Protein AF-A0AAE0NSE1-F1 (afdb_monomer_lite)

Structure (mmCIF, N/CA/C/O backbone):
data_AF-A0AAE0NSE1-F1
#
_entry.id   AF-A0AAE0NSE1-F1
#
loop_
_atom_site.group_PDB
_atom_site.id
_atom_site.type_symbol
_atom_site.label_atom_id
_atom_site.label_alt_id
_atom_site.label_comp_id
_atom_site.label_asym_id
_atom_site.label_entity_id
_atom_site.label_seq_id
_atom_site.pdbx_PDB_ins_code
_atom_site.Cartn_x
_atom_site.Cartn_y
_atom_site.Cartn_z
_atom_site.occupancy
_atom_site.B_iso_or_equiv
_atom_site.auth_seq_id
_atom_site.auth_comp_id
_atom_site.auth_asym_id
_atom_site.auth_atom_id
_atom_site.pdbx_PDB_model_num
ATOM 1 N N . MET A 1 1 ? -7.565 4.047 -11.064 1.00 85.06 1 MET A N 1
ATOM 2 C CA . MET A 1 1 ? -7.901 2.631 -11.304 1.00 85.06 1 MET A CA 1
ATOM 3 C C . MET A 1 1 ? -9.397 2.467 -11.138 1.00 85.06 1 MET A C 1
ATOM 5 O O . MET A 1 1 ? -9.930 3.056 -10.207 1.00 85.06 1 MET A O 1
ATOM 9 N N . THR A 1 2 ? -10.061 1.745 -12.035 1.00 92.06 2 THR A N 1
ATOM 10 C CA . THR A 1 2 ? -11.520 1.530 -12.044 1.00 92.06 2 THR A CA 1
ATOM 11 C C . THR A 1 2 ? -11.816 0.038 -12.194 1.00 92.06 2 THR A C 1
ATOM 13 O O . THR A 1 2 ? -10.906 -0.724 -12.516 1.00 92.06 2 THR A O 1
ATOM 16 N N . THR A 1 3 ? -13.073 -0.358 -11.988 1.00 95.88 3 THR A N 1
ATOM 17 C CA . THR A 1 3 ? -13.592 -1.720 -12.214 1.00 95.88 3 THR A CA 1
ATOM 18 C C . THR A 1 3 ? -13.871 -2.039 -13.683 1.00 95.88 3 THR A C 1
ATOM 20 O O . THR A 1 3 ? -14.162 -3.181 -14.026 1.00 95.88 3 THR A O 1
ATOM 23 N N . GLN A 1 4 ? -13.765 -1.047 -14.572 1.00 96.25 4 GLN A N 1
ATOM 24 C CA . GLN A 1 4 ? -14.116 -1.194 -15.984 1.00 96.25 4 GLN A CA 1
ATOM 25 C C . GLN A 1 4 ? -13.342 -2.327 -16.686 1.00 96.25 4 GLN A C 1
ATOM 27 O O . GLN A 1 4 ? -13.999 -3.153 -17.315 1.00 96.25 4 GLN A O 1
ATOM 32 N N . PRO A 1 5 ? -12.001 -2.445 -16.573 1.00 94.75 5 PRO A N 1
ATOM 33 C CA . PRO A 1 5 ? -11.291 -3.554 -17.210 1.00 94.75 5 PRO A CA 1
ATOM 34 C C . PRO A 1 5 ? -11.740 -4.923 -16.687 1.00 94.75 5 PRO A C 1
ATOM 36 O O . PRO A 1 5 ? -11.848 -5.866 -17.465 1.00 94.75 5 PRO A O 1
ATOM 39 N N . ASP A 1 6 ? -12.043 -5.037 -15.388 1.00 96.94 6 ASP A N 1
ATOM 40 C CA . ASP A 1 6 ? -12.535 -6.282 -14.789 1.00 96.94 6 ASP A CA 1
ATOM 41 C C . ASP A 1 6 ? -13.889 -6.691 -15.415 1.00 96.94 6 ASP A C 1
ATOM 43 O O . ASP A 1 6 ? -14.071 -7.838 -15.828 1.00 96.94 6 ASP A O 1
ATOM 47 N N . GLN A 1 7 ? -14.806 -5.730 -15.582 1.00 96.25 7 GLN A N 1
ATOM 48 C CA . GLN A 1 7 ? -16.114 -5.931 -16.225 1.00 96.25 7 GLN A CA 1
ATOM 49 C C . GLN A 1 7 ? -15.992 -6.261 -17.719 1.00 96.25 7 GLN A C 1
ATOM 51 O O . GLN A 1 7 ? -16.736 -7.099 -18.237 1.00 96.25 7 GLN A O 1
ATOM 56 N N . GLU A 1 8 ? -15.054 -5.624 -18.425 1.00 96.19 8 GLU A N 1
ATOM 57 C CA . GLU A 1 8 ? -14.755 -5.917 -19.830 1.00 96.19 8 GLU A CA 1
ATOM 58 C C . GLU A 1 8 ? -14.262 -7.362 -19.993 1.00 96.19 8 GLU A C 1
ATOM 60 O O . GLU A 1 8 ? -14.729 -8.070 -20.889 1.00 96.19 8 GLU A O 1
ATOM 65 N N . PHE A 1 9 ? -13.397 -7.841 -19.091 1.00 95.88 9 PHE A N 1
ATOM 66 C CA . PHE A 1 9 ? -12.963 -9.239 -19.080 1.00 95.88 9 PHE A CA 1
ATOM 67 C C . PHE A 1 9 ? -14.110 -10.207 -18.779 1.00 95.88 9 PHE A C 1
ATOM 69 O O . PHE A 1 9 ? -14.266 -11.180 -19.517 1.00 95.88 9 PHE A O 1
ATOM 76 N N . GLN A 1 10 ? -14.937 -9.946 -17.761 1.00 95.38 10 GLN A N 1
ATOM 77 C CA . GLN A 1 10 ? -16.122 -10.770 -17.475 1.00 95.38 10 GLN A CA 1
ATOM 78 C C . GLN A 1 10 ? -17.061 -10.843 -18.688 1.00 95.38 10 GLN A C 1
ATOM 80 O O . GLN A 1 10 ? -17.495 -11.924 -19.086 1.00 95.38 10 GLN A O 1
ATOM 85 N N . THR A 1 11 ? -17.310 -9.703 -19.337 1.00 95.75 11 THR A N 1
ATOM 86 C CA . THR A 1 11 ? -18.163 -9.619 -20.530 1.00 95.75 11 THR A CA 1
ATOM 87 C C . THR A 1 11 ? -17.585 -10.422 -21.695 1.00 95.75 11 THR A C 1
ATOM 89 O O . THR A 1 11 ? -18.310 -11.164 -22.354 1.00 95.75 11 THR A O 1
ATOM 92 N N . ALA A 1 12 ? -16.279 -10.306 -21.947 1.00 96.81 12 ALA A N 1
ATOM 93 C CA . ALA A 1 12 ? -15.607 -11.023 -23.028 1.00 96.81 12 ALA A CA 1
ATOM 94 C C . ALA A 1 12 ? -15.540 -12.543 -22.792 1.00 96.81 12 ALA A C 1
ATOM 96 O O . ALA A 1 12 ? -15.560 -13.318 -23.750 1.00 96.81 12 ALA A O 1
ATOM 97 N N . LEU A 1 13 ? -15.447 -12.975 -21.532 1.00 96.44 13 LEU A N 1
ATOM 98 C CA . LEU A 1 13 ? -15.451 -14.387 -21.144 1.00 96.44 13 LEU A CA 1
ATOM 99 C C . LEU A 1 13 ? -16.828 -15.042 -21.328 1.00 96.44 13 LEU A C 1
ATOM 101 O O . LEU A 1 13 ? -16.885 -16.224 -21.681 1.00 96.44 13 LEU A O 1
ATOM 105 N N . GLY A 1 14 ? -17.907 -14.273 -21.153 1.00 93.94 14 GLY A N 1
ATOM 106 C CA . GLY A 1 14 ? -19.283 -14.759 -21.219 1.00 93.94 14 GLY A CA 1
ATOM 107 C C . GLY A 1 14 ? -19.665 -15.622 -20.012 1.00 93.94 14 GLY A C 1
ATOM 108 O O . GLY A 1 14 ? -18.902 -15.771 -19.064 1.00 93.94 14 GLY A O 1
ATOM 109 N N . ALA A 1 15 ? -20.862 -16.213 -20.047 1.00 90.81 15 ALA A N 1
ATOM 110 C CA . ALA A 1 15 ? -21.413 -16.959 -18.909 1.00 90.81 15 ALA A CA 1
ATOM 111 C C . ALA A 1 15 ? -20.724 -18.314 -18.633 1.00 90.81 15 ALA A C 1
ATOM 113 O O . ALA A 1 15 ? -20.901 -18.883 -17.559 1.00 90.81 15 ALA A O 1
ATOM 114 N N . ASP A 1 16 ? -19.946 -18.836 -19.587 1.00 94.12 16 ASP A N 1
ATOM 115 C CA . ASP A 1 16 ? -19.392 -20.196 -19.529 1.00 94.12 16 ASP A CA 1
ATOM 116 C C . ASP A 1 16 ? -17.973 -20.266 -18.938 1.00 94.12 16 ASP A C 1
ATOM 118 O O . ASP A 1 16 ? -17.374 -21.344 -18.876 1.00 94.12 16 ASP A O 1
ATOM 122 N N . LYS A 1 17 ? -17.386 -19.130 -18.542 1.00 96.44 17 LYS A N 1
ATOM 123 C CA . LYS A 1 17 ? -16.009 -19.058 -18.041 1.00 96.44 17 LYS A CA 1
ATOM 124 C C . LYS A 1 17 ? -15.923 -18.215 -16.778 1.00 96.44 17 LYS A C 1
ATOM 126 O O . LYS A 1 17 ? -16.528 -17.158 -16.686 1.00 96.44 17 LYS A O 1
ATOM 131 N N . SER A 1 18 ? -15.104 -18.671 -15.838 1.00 96.38 18 SER A N 1
ATOM 132 C CA . SER A 1 18 ? -14.821 -17.941 -14.604 1.00 96.38 18 SER A CA 1
ATOM 133 C C . SER A 1 18 ? -13.792 -16.838 -14.825 1.00 96.38 18 SER A C 1
ATOM 135 O O . SER A 1 18 ? -12.793 -17.042 -15.522 1.00 96.38 18 SER A O 1
ATOM 137 N N . TYR A 1 19 ? -13.998 -15.701 -14.170 1.00 97.06 19 TYR A N 1
ATOM 138 C CA . TYR A 1 19 ? -13.039 -14.614 -14.090 1.00 97.06 19 TYR A CA 1
ATOM 139 C C . TYR A 1 19 ? -12.234 -14.691 -12.785 1.00 97.06 19 TYR A C 1
ATOM 141 O O . TYR A 1 19 ? -12.767 -14.954 -11.706 1.00 97.06 19 TYR A O 1
ATOM 149 N N . MET A 1 20 ? -10.925 -14.460 -12.888 1.00 97.69 20 MET A N 1
ATOM 150 C CA . MET A 1 20 ? -10.025 -14.352 -11.743 1.00 97.69 20 MET A CA 1
ATOM 151 C C 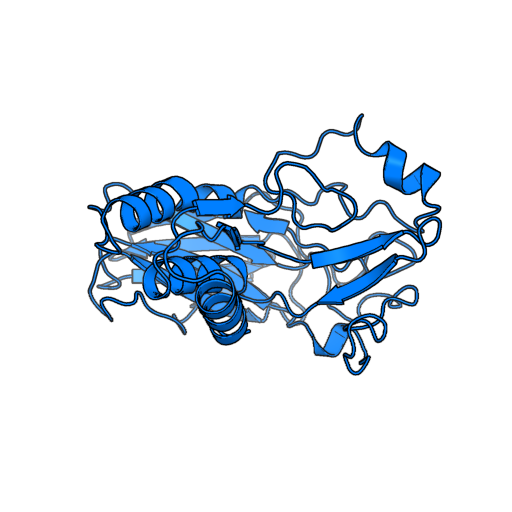. MET A 1 20 ? -9.511 -12.919 -11.662 1.00 97.69 20 MET A C 1
ATOM 153 O O . MET A 1 20 ? -8.719 -12.487 -12.496 1.00 97.69 20 MET A O 1
ATOM 157 N N . MET A 1 21 ? -9.996 -12.179 -10.670 1.00 97.75 21 MET A N 1
ATOM 158 C CA . MET A 1 21 ? -9.681 -10.767 -10.491 1.00 97.75 21 MET A CA 1
ATOM 159 C C . MET A 1 21 ? -8.346 -10.601 -9.754 1.00 97.75 21 MET A C 1
ATOM 161 O O . MET A 1 21 ? -8.211 -11.096 -8.629 1.00 97.75 21 MET A O 1
ATOM 165 N N . PRO A 1 22 ? -7.367 -9.877 -10.325 1.00 97.00 22 PRO A N 1
ATOM 166 C CA . PRO A 1 22 ? -6.092 -9.640 -9.669 1.00 97.00 22 PRO A CA 1
ATOM 167 C C . PRO A 1 22 ? -6.196 -8.532 -8.611 1.00 97.00 22 PRO A C 1
ATOM 169 O O . PRO A 1 22 ? -6.791 -7.469 -8.833 1.00 97.00 22 PRO A O 1
ATOM 172 N N . VAL A 1 23 ? -5.553 -8.756 -7.468 1.00 97.62 23 VAL A N 1
ATOM 173 C CA . VAL A 1 23 ? -5.441 -7.823 -6.343 1.00 97.62 23 VAL A CA 1
ATOM 174 C C . VAL A 1 23 ? -3.966 -7.691 -5.976 1.00 97.62 23 VAL A C 1
ATOM 176 O O . VAL A 1 23 ? -3.364 -8.615 -5.433 1.00 97.62 23 VAL A O 1
ATOM 179 N N . SER A 1 24 ? -3.386 -6.531 -6.278 1.00 96.56 24 SER A N 1
ATOM 180 C CA . SER A 1 24 ? -1.988 -6.197 -5.988 1.00 96.56 24 SER A CA 1
ATOM 181 C C . SER A 1 24 ? -1.921 -4.972 -5.075 1.00 96.56 24 SER A C 1
ATOM 183 O O . SER A 1 24 ? -2.706 -4.044 -5.276 1.00 96.56 24 SER A O 1
ATOM 185 N N . PRO A 1 25 ? -1.021 -4.933 -4.079 1.00 96.44 25 PRO A N 1
ATOM 186 C CA . PRO A 1 25 ? -0.916 -3.796 -3.172 1.00 96.44 25 PRO A CA 1
ATOM 187 C C . PRO A 1 25 ? -0.082 -2.637 -3.722 1.00 96.44 25 PRO A C 1
ATOM 189 O O . PRO A 1 25 ? -0.347 -1.480 -3.399 1.00 96.44 25 PRO A O 1
ATOM 192 N N . TRP A 1 26 ? 0.951 -2.947 -4.505 1.00 97.69 26 TRP A N 1
ATOM 193 C CA . TRP A 1 26 ? 1.972 -2.004 -4.947 1.00 97.69 26 TRP A CA 1
ATOM 194 C C . TRP A 1 26 ? 2.670 -2.527 -6.194 1.00 97.69 26 TRP A C 1
ATOM 196 O O . TRP A 1 26 ? 2.736 -3.735 -6.392 1.00 97.69 26 TRP A O 1
ATOM 206 N N . PHE A 1 27 ? 3.222 -1.643 -7.021 1.00 97.94 27 PHE A N 1
ATOM 207 C CA . PHE A 1 27 ? 4.069 -2.056 -8.133 1.00 97.94 27 PHE A CA 1
ATOM 208 C C . PHE A 1 27 ? 5.236 -1.096 -8.336 1.00 97.94 27 PHE A C 1
ATOM 210 O O . PHE A 1 27 ? 5.042 0.077 -8.656 1.00 97.94 27 PHE A O 1
ATOM 217 N N . PHE A 1 28 ? 6.451 -1.626 -8.244 1.00 98.44 28 PHE A N 1
ATOM 218 C CA . PHE A 1 28 ? 7.677 -0.946 -8.644 1.00 98.44 28 PHE A CA 1
ATOM 219 C C . PHE A 1 28 ? 8.721 -1.975 -9.070 1.00 98.44 28 PHE A C 1
ATOM 221 O O . PHE A 1 28 ? 8.976 -2.943 -8.351 1.00 98.44 28 PHE A O 1
ATOM 228 N N . THR A 1 29 ? 9.378 -1.724 -10.198 1.00 98.44 29 THR A N 1
ATOM 229 C CA . THR A 1 29 ? 10.501 -2.533 -10.663 1.00 98.44 29 THR A CA 1
ATOM 230 C C . THR A 1 29 ? 11.615 -1.660 -11.236 1.00 98.44 29 THR A C 1
ATOM 232 O O . THR A 1 29 ? 11.352 -0.677 -11.924 1.00 98.44 29 THR A O 1
ATOM 235 N N . ASN A 1 30 ? 12.865 -2.042 -10.973 1.00 97.69 30 ASN A N 1
ATOM 236 C CA . ASN A 1 30 ? 14.069 -1.527 -11.632 1.00 97.69 30 ASN A CA 1
ATOM 237 C C . ASN A 1 30 ? 15.075 -2.680 -11.786 1.00 97.69 30 ASN A C 1
ATOM 239 O O . ASN A 1 30 ? 15.945 -2.906 -10.944 1.00 97.69 30 ASN A O 1
ATOM 243 N N . LEU A 1 31 ? 14.872 -3.472 -12.836 1.00 97.94 31 LEU A N 1
ATOM 244 C CA . LEU A 1 31 ? 15.625 -4.665 -13.218 1.00 97.94 31 LEU A CA 1
ATOM 245 C C . LEU A 1 31 ? 16.110 -4.506 -14.675 1.00 97.94 31 LEU A C 1
ATOM 247 O O . LEU A 1 31 ? 15.518 -5.089 -15.594 1.00 97.94 31 LEU A O 1
ATOM 251 N N . PRO A 1 32 ? 17.173 -3.714 -14.923 1.00 96.62 32 PRO A N 1
ATOM 252 C CA . PRO A 1 32 ? 17.642 -3.395 -16.274 1.00 96.62 32 PRO A CA 1
ATOM 253 C C . PRO A 1 32 ? 17.985 -4.622 -17.124 1.00 96.62 32 PRO A C 1
ATOM 255 O O . PRO A 1 32 ? 17.711 -4.635 -18.319 1.00 96.62 32 PRO A O 1
ATOM 258 N N . GLY A 1 33 ? 18.510 -5.687 -16.511 1.00 97.12 33 GLY A N 1
ATOM 259 C CA . GLY A 1 33 ? 18.810 -6.955 -17.183 1.00 97.12 33 GLY A CA 1
ATOM 260 C C . GLY A 1 33 ? 17.583 -7.654 -17.781 1.00 97.12 33 GLY A C 1
ATOM 261 O O . GLY A 1 33 ? 17.739 -8.528 -18.628 1.00 97.12 33 GLY A O 1
ATOM 262 N N . PHE A 1 34 ? 16.372 -7.253 -17.384 1.00 96.38 34 PHE A N 1
ATOM 263 C CA . PHE A 1 34 ? 15.103 -7.736 -17.935 1.00 96.38 34 PHE A CA 1
ATOM 264 C C . PHE A 1 34 ? 14.323 -6.649 -18.688 1.00 96.38 34 PHE A C 1
ATOM 266 O O . PHE A 1 34 ? 13.147 -6.844 -18.985 1.00 96.38 34 PHE A O 1
ATOM 273 N N . ASN A 1 35 ? 14.951 -5.508 -18.996 1.00 96.19 35 ASN A N 1
ATOM 274 C CA . ASN A 1 35 ? 14.307 -4.333 -19.595 1.00 96.19 35 ASN A CA 1
ATOM 275 C C . ASN A 1 35 ? 13.105 -3.822 -18.781 1.00 96.19 35 ASN A C 1
ATOM 277 O O . ASN A 1 35 ? 12.116 -3.354 -19.348 1.00 96.19 35 ASN A O 1
ATOM 281 N N . LYS A 1 36 ? 13.178 -3.923 -17.447 1.00 97.38 36 LYS A N 1
ATOM 282 C CA . LYS A 1 36 ? 12.127 -3.443 -16.548 1.00 97.38 36 LYS A CA 1
ATOM 283 C C . LYS A 1 36 ? 12.604 -2.262 -15.718 1.00 97.38 36 LYS A C 1
ATOM 285 O O . LYS A 1 36 ? 13.584 -2.392 -14.994 1.00 97.38 36 LYS A O 1
ATOM 290 N N . ASN A 1 37 ? 11.928 -1.119 -15.819 1.00 98.12 37 ASN A N 1
ATOM 291 C CA . ASN A 1 37 ? 12.206 0.053 -14.987 1.00 98.12 37 ASN A CA 1
ATOM 292 C C . ASN A 1 37 ? 11.027 1.043 -14.951 1.00 98.12 37 ASN A C 1
ATOM 294 O O . ASN A 1 37 ? 11.017 2.011 -15.708 1.00 98.12 37 ASN A O 1
ATOM 298 N N . TRP A 1 38 ? 10.017 0.796 -14.115 1.00 98.56 38 TRP A N 1
ATOM 299 C CA . TRP A 1 38 ? 8.882 1.713 -13.967 1.00 98.56 38 TRP A CA 1
ATOM 300 C C . TRP A 1 38 ? 8.169 1.580 -12.616 1.00 98.56 38 TRP A C 1
ATOM 302 O O . TRP A 1 38 ? 8.291 0.583 -11.899 1.00 98.56 38 TRP A O 1
ATOM 312 N N . LEU A 1 39 ? 7.388 2.609 -12.300 1.00 98.62 39 LEU A N 1
ATOM 313 C CA . LEU A 1 39 ? 6.493 2.722 -11.153 1.00 98.62 39 LEU A CA 1
ATOM 314 C C . LEU A 1 39 ? 5.061 2.936 -11.656 1.00 98.62 39 LEU A C 1
ATOM 316 O O . LEU A 1 39 ? 4.840 3.750 -12.552 1.00 98.62 39 LEU A O 1
ATOM 320 N N . TRP A 1 40 ? 4.080 2.262 -11.059 1.00 97.69 40 TRP A N 1
ATOM 321 C CA . TRP A 1 40 ? 2.662 2.585 -11.262 1.00 97.69 40 TRP A CA 1
ATOM 322 C C . TRP A 1 40 ? 2.071 3.258 -10.025 1.00 97.69 40 TRP A C 1
ATOM 324 O O . TRP A 1 40 ? 2.451 2.937 -8.897 1.00 97.69 40 TRP A O 1
ATOM 334 N N . ARG A 1 41 ? 1.102 4.167 -10.230 1.00 95.94 41 ARG A N 1
ATOM 335 C CA . ARG A 1 41 ? 0.338 4.800 -9.139 1.00 95.94 41 ARG A CA 1
ATOM 336 C C . ARG A 1 41 ? -0.313 3.713 -8.287 1.00 95.94 41 ARG A C 1
ATOM 338 O O . ARG A 1 41 ? -1.271 3.080 -8.724 1.00 95.94 41 ARG A O 1
ATOM 345 N N . SER A 1 42 ? 0.204 3.546 -7.076 1.00 96.38 42 SER A N 1
ATOM 346 C CA . SER A 1 42 ? -0.203 2.482 -6.156 1.00 96.38 42 SER A CA 1
ATOM 347 C C . SER A 1 42 ? -0.647 3.004 -4.782 1.00 96.38 42 SER A C 1
ATOM 349 O O . SER A 1 42 ? -1.076 2.225 -3.935 1.00 96.38 42 SER A O 1
ATOM 351 N N . ASP A 1 43 ? -0.601 4.321 -4.553 1.00 95.00 43 ASP A N 1
ATOM 352 C CA . ASP A 1 43 ? -1.120 4.922 -3.321 1.00 95.00 43 ASP A CA 1
ATOM 353 C C . ASP A 1 43 ? -2.618 4.600 -3.165 1.00 95.00 43 ASP A C 1
ATOM 355 O O . ASP A 1 43 ? -3.445 4.919 -4.024 1.00 95.00 43 ASP A O 1
ATOM 359 N N . GLY A 1 44 ? -2.961 3.945 -2.059 1.00 90.81 44 GLY A N 1
ATOM 360 C CA . GLY A 1 44 ? -4.308 3.497 -1.702 1.00 90.81 44 GLY A CA 1
ATOM 361 C C . GLY A 1 44 ? -4.790 2.261 -2.461 1.00 90.81 44 GLY A C 1
ATOM 362 O O . GLY A 1 44 ? -5.968 1.925 -2.359 1.00 90.81 44 GLY A O 1
ATOM 363 N N . LEU A 1 45 ? -3.922 1.612 -3.243 1.00 94.31 45 LEU A N 1
ATOM 364 C CA . LEU A 1 45 ? -4.318 0.569 -4.184 1.00 94.31 45 LEU A CA 1
ATOM 365 C C . LEU A 1 45 ? -4.829 -0.699 -3.501 1.00 94.31 45 LEU A C 1
ATOM 367 O O . LEU A 1 45 ? -5.850 -1.236 -3.923 1.00 94.31 45 LEU A O 1
ATOM 371 N N . TRP A 1 46 ? -4.129 -1.168 -2.467 1.00 95.12 46 TRP A N 1
ATOM 372 C CA . TRP A 1 46 ? -4.452 -2.429 -1.799 1.00 95.12 46 TRP A CA 1
ATOM 373 C C . TRP A 1 46 ? -5.901 -2.474 -1.319 1.00 95.12 46 TRP A C 1
ATOM 375 O O . TRP A 1 46 ? -6.655 -3.372 -1.687 1.00 95.12 46 TRP A O 1
ATOM 385 N N . ASP A 1 47 ? -6.303 -1.469 -0.546 1.00 90.88 47 ASP A N 1
ATOM 386 C CA . ASP A 1 47 ? -7.646 -1.410 0.016 1.00 90.88 47 ASP A CA 1
ATOM 387 C C . ASP A 1 47 ? -8.692 -1.094 -1.065 1.00 90.88 47 ASP A C 1
ATOM 389 O O . ASP A 1 47 ? -9.742 -1.732 -1.103 1.00 90.88 47 ASP A O 1
ATOM 393 N N . LEU A 1 48 ? -8.367 -0.212 -2.023 1.00 92.75 48 LEU A N 1
ATOM 394 C CA . LEU A 1 48 ? -9.238 0.071 -3.169 1.00 92.75 48 LEU A CA 1
ATOM 395 C C . LEU A 1 48 ? -9.549 -1.196 -3.978 1.00 92.75 48 LEU A C 1
ATOM 397 O O . LEU A 1 48 ? -10.686 -1.385 -4.398 1.00 92.75 48 LEU A O 1
ATOM 401 N N . ARG A 1 49 ? -8.571 -2.080 -4.213 1.00 96.12 49 ARG A N 1
ATOM 402 C CA . ARG A 1 49 ? -8.832 -3.326 -4.948 1.00 96.12 49 ARG A CA 1
ATOM 403 C C . ARG A 1 49 ? -9.706 -4.288 -4.164 1.00 96.12 49 ARG A C 1
ATOM 405 O O . ARG A 1 49 ? -10.529 -4.950 -4.782 1.00 96.12 49 ARG A O 1
ATOM 412 N N . TRP A 1 50 ? -9.591 -4.341 -2.839 1.00 96.12 50 TRP A N 1
ATOM 413 C CA . TRP A 1 50 ? -10.505 -5.143 -2.025 1.00 96.12 50 TRP A CA 1
ATOM 414 C C . TRP A 1 50 ? -11.930 -4.583 -2.012 1.00 96.12 50 TRP A C 1
ATOM 416 O O . TRP A 1 50 ? -12.870 -5.368 -2.095 1.00 96.12 50 TRP A O 1
ATOM 426 N N . GLU A 1 51 ? -12.112 -3.259 -1.999 1.00 93.31 51 GLU A N 1
ATOM 427 C CA . GLU A 1 51 ? -13.428 -2.630 -2.212 1.00 93.31 51 GLU A CA 1
ATOM 428 C C . GLU A 1 51 ? -14.012 -3.029 -3.576 1.00 93.31 51 GLU A C 1
ATOM 430 O O . GLU A 1 51 ? -15.158 -3.467 -3.667 1.00 93.31 51 GLU A O 1
ATOM 435 N N . GLN A 1 52 ? -13.198 -2.966 -4.632 1.00 95.62 52 GLN A N 1
ATOM 436 C CA . GLN A 1 52 ? -13.605 -3.346 -5.985 1.00 95.62 52 GLN A CA 1
ATOM 437 C C . GLN A 1 52 ? -13.911 -4.843 -6.119 1.00 95.62 52 GLN A C 1
ATOM 439 O O . GLN A 1 52 ? -14.824 -5.205 -6.851 1.00 95.62 52 GLN A O 1
ATOM 444 N N . VAL A 1 53 ? -13.217 -5.724 -5.392 1.00 97.44 53 VAL A N 1
ATOM 445 C CA . VAL A 1 53 ? -13.582 -7.151 -5.304 1.00 97.44 53 VAL A CA 1
ATOM 446 C C . VAL A 1 53 ? -15.004 -7.315 -4.769 1.00 97.44 53 VAL A C 1
ATOM 448 O O . VAL A 1 53 ? -15.741 -8.164 -5.269 1.00 97.44 53 VAL A O 1
ATOM 451 N N . MET A 1 54 ? -15.414 -6.496 -3.792 1.00 95.31 54 MET A N 1
ATOM 452 C CA . MET A 1 54 ? -16.779 -6.554 -3.264 1.00 95.31 54 MET A CA 1
ATOM 453 C C . MET A 1 54 ? -17.820 -6.040 -4.261 1.00 95.31 54 MET A C 1
ATOM 455 O O . MET A 1 54 ? -18.939 -6.546 -4.250 1.00 95.31 54 MET A O 1
ATOM 459 N N . GLU A 1 55 ? -17.460 -5.077 -5.112 1.00 94.38 55 GLU A N 1
ATOM 460 C CA . GLU A 1 55 ? -18.312 -4.557 -6.192 1.00 94.38 55 GLU A CA 1
ATOM 461 C C . GLU A 1 55 ? -18.467 -5.565 -7.338 1.00 94.38 55 GLU A C 1
ATOM 463 O O . GLU A 1 55 ? -19.578 -5.812 -7.799 1.00 94.38 55 GLU A O 1
ATOM 468 N N . ILE A 1 56 ? -17.357 -6.158 -7.786 1.00 96.12 56 ILE A N 1
ATOM 469 C CA . ILE A 1 56 ? -17.319 -7.061 -8.942 1.00 96.12 56 ILE A CA 1
ATOM 470 C C . ILE A 1 56 ? -17.848 -8.458 -8.607 1.00 96.12 56 ILE A C 1
ATOM 472 O O . ILE A 1 56 ? -18.433 -9.099 -9.476 1.00 96.12 56 ILE A O 1
ATOM 476 N N . GLN A 1 57 ? -17.633 -8.941 -7.375 1.00 95.88 57 GLN A N 1
ATOM 477 C CA . GLN A 1 57 ? -17.932 -10.321 -6.961 1.00 95.88 57 GLN A CA 1
ATOM 478 C C . GLN A 1 57 ? -17.421 -11.371 -7.977 1.00 95.88 57 GLN A C 1
ATOM 480 O O . GLN A 1 57 ? -18.209 -12.161 -8.496 1.00 95.88 57 GLN A O 1
ATOM 485 N N . PRO A 1 58 ? -16.110 -11.390 -8.297 1.00 96.94 58 PRO A N 1
ATOM 486 C CA . PRO A 1 58 ? -15.555 -12.330 -9.274 1.00 96.94 58 PRO A CA 1
ATOM 487 C C . PRO A 1 58 ? -15.614 -13.774 -8.753 1.00 96.94 58 PRO A C 1
ATOM 489 O O . PRO A 1 58 ? -15.632 -13.994 -7.541 1.00 96.94 58 PRO A O 1
ATOM 492 N N . GLU A 1 59 ? -15.548 -14.777 -9.633 1.00 96.69 59 GLU A N 1
ATOM 493 C CA . GLU A 1 59 ? -15.502 -16.190 -9.219 1.00 96.69 59 GLU A CA 1
ATOM 494 C C . GLU A 1 59 ? -14.226 -16.529 -8.439 1.00 96.69 59 GLU A C 1
ATOM 496 O O . GLU A 1 59 ? -14.253 -17.362 -7.531 1.00 96.69 59 GLU A O 1
ATOM 501 N N . PHE A 1 60 ? -13.109 -15.882 -8.783 1.00 97.81 60 PHE A N 1
ATOM 502 C CA . PHE A 1 60 ? -11.840 -16.028 -8.082 1.00 97.81 60 PHE A CA 1
ATOM 503 C C . PHE A 1 60 ? -11.165 -14.680 -7.845 1.00 97.81 60 PHE A C 1
ATOM 505 O O . PHE A 1 60 ? -11.264 -13.752 -8.646 1.00 97.81 60 PHE A O 1
ATOM 512 N N . VAL A 1 61 ? -10.399 -14.611 -6.759 1.00 98.31 61 VAL A N 1
ATOM 513 C CA . VAL A 1 61 ? -9.508 -13.491 -6.446 1.00 98.31 61 VAL A CA 1
ATOM 514 C C . VAL A 1 61 ? -8.075 -14.011 -6.423 1.00 98.31 61 VAL A C 1
ATOM 516 O O . VAL A 1 61 ? -7.777 -14.972 -5.711 1.00 98.31 61 VAL A O 1
ATOM 519 N N . GLU A 1 62 ? -7.186 -13.369 -7.175 1.00 97.62 62 GLU A N 1
ATOM 520 C CA . GLU A 1 62 ? -5.754 -13.663 -7.188 1.00 97.62 62 GLU A CA 1
ATOM 521 C C . GLU A 1 62 ? -4.983 -12.562 -6.464 1.00 97.62 62 GLU A C 1
ATOM 523 O O . GLU A 1 62 ? -4.956 -11.413 -6.900 1.00 97.62 62 GLU A O 1
ATOM 528 N N . ILE A 1 63 ? -4.322 -12.911 -5.360 1.00 97.81 63 ILE A N 1
ATOM 529 C CA . ILE A 1 63 ? -3.427 -11.977 -4.675 1.00 97.81 63 ILE A CA 1
ATOM 530 C C . ILE A 1 63 ? -2.061 -12.007 -5.361 1.00 97.81 63 ILE A C 1
ATOM 532 O O . ILE A 1 63 ? -1.346 -13.010 -5.300 1.00 97.81 63 ILE A O 1
ATOM 536 N N . LEU A 1 64 ? -1.688 -10.879 -5.957 1.00 96.62 64 LEU A N 1
ATOM 537 C CA . LEU A 1 64 ? -0.421 -10.664 -6.639 1.00 96.62 64 LEU A CA 1
ATOM 538 C C . LEU A 1 64 ? 0.525 -9.872 -5.725 1.00 96.62 64 LEU A C 1
ATOM 540 O O . LEU A 1 64 ? 0.295 -8.696 -5.481 1.00 96.62 64 LEU A O 1
ATOM 544 N N . THR A 1 65 ? 1.581 -10.465 -5.177 1.00 96.31 65 THR A N 1
ATOM 545 C CA . THR A 1 65 ? 1.942 -11.894 -5.216 1.00 96.31 65 THR A CA 1
ATOM 546 C C . THR A 1 65 ? 2.447 -12.355 -3.856 1.00 96.31 65 THR A C 1
ATOM 548 O O . THR A 1 65 ? 2.665 -11.567 -2.938 1.00 96.31 65 THR A O 1
ATOM 551 N N . TRP A 1 66 ? 2.691 -1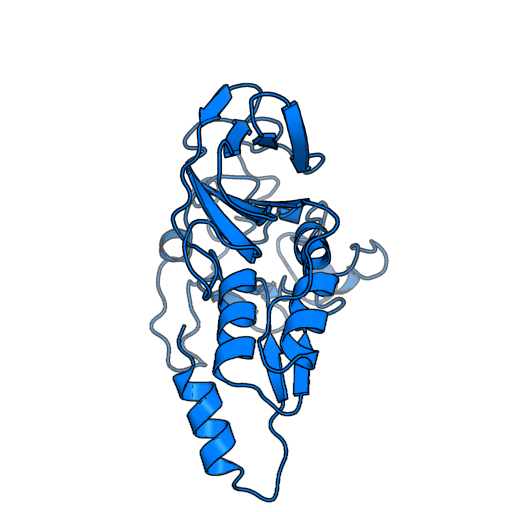3.656 -3.701 1.00 95.56 66 TRP A N 1
ATOM 552 C CA . TRP A 1 66 ? 3.352 -14.145 -2.497 1.00 95.56 66 TRP A CA 1
ATOM 553 C C . TRP A 1 66 ? 4.772 -13.572 -2.345 1.00 95.56 66 TRP A C 1
ATOM 555 O O . TRP A 1 66 ? 5.123 -13.116 -1.259 1.00 95.56 66 TRP A O 1
ATOM 565 N N . ASN A 1 67 ? 5.597 -13.583 -3.396 1.00 95.62 67 ASN A N 1
ATOM 566 C CA . ASN A 1 67 ? 7.041 -13.353 -3.278 1.00 95.62 67 ASN A CA 1
ATOM 567 C C . ASN A 1 67 ? 7.724 -12.763 -4.526 1.00 95.62 67 ASN A C 1
ATOM 569 O O . ASN A 1 67 ? 8.921 -12.984 -4.710 1.00 95.62 67 ASN A O 1
ATOM 573 N N . ASP A 1 68 ? 7.021 -12.017 -5.378 1.00 96.81 68 ASP A N 1
ATOM 574 C CA . ASP A 1 68 ? 7.678 -11.268 -6.452 1.00 96.81 68 ASP A CA 1
ATOM 575 C C . ASP A 1 68 ? 8.403 -10.036 -5.889 1.00 96.81 68 ASP A C 1
ATOM 577 O O . ASP A 1 68 ? 7.892 -8.914 -5.849 1.00 96.81 68 ASP A O 1
ATOM 581 N N . TRP A 1 69 ? 9.626 -10.269 -5.409 1.00 97.19 69 TRP A N 1
ATOM 582 C CA . TRP A 1 69 ? 10.494 -9.226 -4.866 1.00 97.19 69 TRP A CA 1
ATOM 583 C C . TRP A 1 69 ? 10.890 -8.193 -5.929 1.00 97.19 69 TRP A C 1
ATOM 585 O O . TRP A 1 69 ? 11.159 -7.046 -5.583 1.00 97.19 69 TRP A O 1
ATOM 595 N N . GLY A 1 70 ? 10.945 -8.598 -7.203 1.00 97.38 70 GLY A N 1
ATOM 596 C CA . GLY A 1 70 ? 11.414 -7.778 -8.318 1.00 97.38 70 GLY A CA 1
ATOM 597 C C . GLY A 1 70 ? 10.374 -6.794 -8.851 1.00 97.38 70 GLY A C 1
ATOM 598 O O . GLY A 1 70 ? 10.734 -5.832 -9.523 1.00 97.38 70 GLY A O 1
ATOM 599 N N . GLU A 1 71 ? 9.098 -7.010 -8.547 1.00 97.69 71 GLU A N 1
ATOM 600 C CA . GLU A 1 71 ? 8.007 -6.088 -8.895 1.00 97.69 71 GLU A CA 1
ATOM 601 C C . GLU A 1 71 ? 7.364 -5.426 -7.671 1.00 97.69 71 GLU A C 1
ATOM 603 O O . GLU A 1 71 ? 6.403 -4.667 -7.792 1.00 97.69 71 GLU A O 1
ATOM 608 N N . SER A 1 72 ? 7.934 -5.653 -6.482 1.00 98.00 72 SER A N 1
ATOM 609 C CA . SER A 1 72 ? 7.547 -5.004 -5.221 1.00 98.00 72 SER A CA 1
ATOM 610 C C . SER A 1 72 ? 6.092 -5.244 -4.778 1.00 98.00 72 SER A C 1
ATOM 612 O O . SER A 1 72 ? 5.622 -4.595 -3.850 1.00 98.00 72 SER A O 1
ATOM 614 N N . ASN A 1 73 ? 5.379 -6.190 -5.392 1.00 97.12 73 ASN A N 1
ATOM 615 C CA . ASN A 1 73 ? 3.979 -6.508 -5.074 1.00 97.12 73 ASN A CA 1
ATOM 616 C C . ASN A 1 73 ? 3.829 -7.640 -4.034 1.00 97.12 73 ASN A C 1
ATOM 618 O O . ASN A 1 73 ? 2.722 -8.056 -3.700 1.00 97.12 73 ASN A O 1
ATOM 622 N N . TYR A 1 74 ? 4.943 -8.166 -3.521 1.00 97.12 74 TYR A N 1
ATOM 623 C CA . TYR A 1 74 ? 4.954 -9.293 -2.593 1.00 97.12 74 TYR A CA 1
ATOM 624 C C . TYR A 1 74 ? 4.231 -8.993 -1.269 1.00 97.12 74 TYR A C 1
ATOM 626 O O . TYR A 1 74 ? 4.342 -7.897 -0.723 1.00 97.12 74 TYR A O 1
ATOM 634 N N . ILE A 1 75 ? 3.583 -10.003 -0.682 1.00 96.00 75 ILE A N 1
ATOM 635 C CA . ILE A 1 75 ? 2.964 -9.921 0.658 1.00 96.00 75 ILE A CA 1
ATOM 636 C C . ILE A 1 75 ? 3.643 -10.817 1.708 1.00 96.00 75 ILE A C 1
ATOM 638 O O . ILE A 1 75 ? 3.306 -10.759 2.891 1.00 96.00 75 ILE A O 1
ATOM 642 N N . ASN A 1 76 ? 4.617 -11.647 1.319 1.00 93.94 76 ASN A N 1
ATOM 643 C CA . ASN A 1 76 ? 5.355 -12.504 2.248 1.00 93.94 76 ASN A CA 1
ATOM 644 C C . ASN A 1 76 ? 6.543 -11.778 2.904 1.00 93.94 76 ASN A C 1
ATOM 646 O O . ASN A 1 76 ? 7.058 -10.763 2.437 1.00 93.94 76 ASN A O 1
ATOM 650 N N . LYS A 1 77 ? 7.043 -12.353 4.001 1.00 91.75 77 LYS A N 1
ATOM 651 C CA . LYS A 1 77 ? 8.304 -11.947 4.620 1.00 91.75 77 LYS A CA 1
ATOM 652 C C . LYS A 1 77 ? 9.466 -12.199 3.654 1.00 91.75 77 LYS A C 1
ATOM 654 O O . LYS A 1 77 ? 9.750 -13.351 3.326 1.00 91.75 77 LYS A O 1
ATOM 659 N N . VAL A 1 78 ? 10.183 -11.128 3.313 1.00 91.69 78 VAL A N 1
ATOM 660 C CA . VAL A 1 78 ? 11.414 -11.158 2.512 1.00 91.69 78 VAL A CA 1
ATOM 661 C C . VAL A 1 78 ? 12.427 -12.144 3.095 1.00 91.69 78 VAL A C 1
ATOM 663 O O . VAL A 1 78 ? 12.715 -12.140 4.298 1.00 91.69 78 VAL A O 1
ATOM 666 N N . ARG A 1 79 ? 12.988 -12.991 2.231 1.00 90.50 79 ARG A N 1
ATOM 667 C CA . ARG A 1 79 ? 14.024 -13.971 2.573 1.00 90.50 79 ARG A CA 1
ATOM 668 C C . ARG A 1 79 ? 15.292 -13.638 1.805 1.00 90.50 79 ARG A C 1
ATOM 670 O O . ARG A 1 79 ? 15.301 -13.708 0.586 1.00 90.50 79 ARG A O 1
ATOM 677 N N . GLN A 1 80 ? 16.380 -13.341 2.515 1.00 89.19 80 GLN A N 1
ATOM 678 C CA . GLN A 1 80 ? 17.638 -12.891 1.895 1.00 89.19 80 GLN A CA 1
ATOM 679 C C . GLN A 1 80 ? 18.166 -13.842 0.807 1.00 89.19 80 GLN A C 1
ATOM 681 O O . GLN A 1 80 ? 18.637 -13.386 -0.229 1.00 89.19 80 GLN A O 1
ATOM 686 N N . LYS A 1 81 ? 18.017 -15.159 1.001 1.00 91.75 81 LYS A N 1
ATOM 687 C CA . LYS A 1 81 ? 18.427 -16.180 0.020 1.00 91.75 81 LYS A CA 1
ATOM 688 C C . LYS A 1 81 ? 17.633 -16.160 -1.297 1.00 91.75 81 LYS A C 1
ATOM 690 O O . LYS A 1 81 ? 18.038 -16.814 -2.247 1.00 91.75 81 LYS A O 1
ATOM 695 N N . GLU A 1 82 ? 16.508 -15.449 -1.349 1.00 92.31 82 GLU A N 1
ATOM 696 C CA . GLU A 1 82 ? 15.616 -15.356 -2.515 1.00 92.31 82 GLU A CA 1
ATOM 697 C C . GLU A 1 82 ? 15.826 -14.041 -3.295 1.00 92.31 82 GLU A C 1
ATOM 699 O O . GLU A 1 82 ? 15.085 -13.746 -4.226 1.00 92.31 82 GLU A O 1
ATOM 704 N N . LEU A 1 83 ? 16.857 -13.255 -2.949 1.00 95.31 83 LEU A N 1
ATOM 705 C CA . LEU A 1 83 ? 17.128 -11.943 -3.550 1.00 95.31 83 LEU A CA 1
ATOM 706 C C . LEU A 1 83 ? 18.260 -11.945 -4.588 1.00 95.31 83 LEU A C 1
ATOM 708 O O . LEU A 1 83 ? 18.725 -10.884 -4.998 1.00 95.31 83 LEU A O 1
ATOM 712 N N . ALA A 1 84 ? 18.699 -13.120 -5.045 1.00 95.12 84 ALA A N 1
ATOM 713 C CA . ALA A 1 84 ? 19.712 -13.227 -6.099 1.00 95.12 84 ALA A CA 1
ATOM 714 C C . ALA A 1 84 ? 19.273 -12.555 -7.417 1.00 95.12 84 ALA A C 1
ATOM 716 O O . ALA A 1 84 ? 20.125 -12.133 -8.200 1.00 95.12 84 ALA A O 1
ATOM 717 N N . LEU A 1 85 ? 17.955 -12.397 -7.624 1.00 95.38 85 LEU A N 1
ATOM 718 C CA . LEU A 1 85 ? 17.384 -11.781 -8.821 1.00 95.38 85 LEU A CA 1
ATOM 719 C C . LEU A 1 85 ? 17.923 -10.366 -9.067 1.00 95.38 85 LEU A C 1
ATOM 721 O O . LEU A 1 85 ? 18.158 -9.995 -10.212 1.00 95.38 85 LEU A O 1
ATOM 725 N N . PHE A 1 86 ? 18.155 -9.584 -8.006 1.00 97.06 86 PHE A N 1
ATOM 726 C CA . PHE A 1 86 ? 18.613 -8.197 -8.123 1.00 97.06 86 PHE A CA 1
ATOM 727 C C . PHE A 1 86 ? 20.021 -8.129 -8.714 1.00 97.06 86 PHE A C 1
ATOM 729 O O . PHE A 1 86 ? 20.303 -7.275 -9.549 1.00 97.06 86 PHE A O 1
ATOM 736 N N . THR A 1 87 ? 20.887 -9.074 -8.343 1.00 96.19 87 THR A N 1
ATOM 737 C CA . THR A 1 87 ? 22.219 -9.205 -8.935 1.00 96.19 87 THR A CA 1
ATOM 738 C C . THR A 1 87 ? 22.129 -9.697 -10.376 1.00 96.19 87 THR A C 1
ATOM 740 O O . THR A 1 87 ? 22.713 -9.079 -11.261 1.00 96.19 87 THR A O 1
ATOM 743 N N . SER A 1 88 ? 21.372 -10.768 -10.645 1.00 96.00 88 SER A N 1
ATOM 744 C CA . SER A 1 88 ? 21.265 -11.322 -12.006 1.00 96.00 88 SER A CA 1
ATOM 745 C C . SER A 1 88 ? 20.604 -10.366 -12.998 1.00 96.00 88 SER A C 1
ATOM 747 O O . SER A 1 88 ? 20.902 -10.413 -14.186 1.00 96.00 88 SER A O 1
ATOM 749 N N . ALA A 1 89 ? 19.720 -9.491 -12.518 1.00 96.94 89 ALA A N 1
ATOM 750 C CA . ALA A 1 89 ? 19.035 -8.496 -13.328 1.00 96.94 89 ALA A CA 1
ATOM 751 C C . ALA A 1 89 ? 19.754 -7.139 -13.366 1.00 96.94 89 ALA A C 1
ATOM 753 O O . ALA A 1 89 ? 19.177 -6.166 -13.847 1.00 96.94 89 ALA A O 1
ATOM 754 N N . ASN A 1 90 ? 20.990 -7.059 -12.861 1.00 96.12 90 ASN A N 1
ATOM 755 C CA . ASN A 1 90 ? 21.803 -5.843 -12.867 1.00 96.12 90 ASN A CA 1
ATOM 756 C C . ASN A 1 90 ? 21.095 -4.626 -12.228 1.00 96.12 90 ASN A C 1
ATOM 758 O O . ASN A 1 90 ? 21.156 -3.511 -12.748 1.00 96.12 90 ASN A O 1
ATOM 762 N N . ALA A 1 91 ? 20.371 -4.844 -11.127 1.00 97.06 91 ALA A N 1
ATOM 763 C CA . ALA A 1 91 ? 19.700 -3.778 -10.393 1.00 97.06 91 ALA A CA 1
ATOM 764 C C . ALA A 1 91 ? 20.727 -2.903 -9.656 1.00 97.06 91 ALA A C 1
ATOM 766 O O . ALA A 1 91 ? 21.636 -3.417 -9.005 1.00 97.06 91 ALA A O 1
ATOM 767 N N . ALA A 1 92 ? 20.553 -1.578 -9.703 1.00 95.31 92 ALA A N 1
ATOM 768 C CA . ALA A 1 92 ? 21.452 -0.636 -9.025 1.00 95.31 92 ALA A CA 1
ATOM 769 C C . ALA A 1 92 ? 21.406 -0.760 -7.491 1.00 95.31 92 ALA A C 1
ATOM 771 O O . ALA A 1 92 ? 22.400 -0.513 -6.808 1.00 95.31 92 ALA A O 1
ATOM 772 N N . ILE A 1 93 ? 20.245 -1.139 -6.952 1.00 95.31 93 ILE A N 1
ATOM 773 C CA . ILE A 1 93 ? 20.017 -1.411 -5.532 1.00 95.31 93 ILE A CA 1
ATOM 774 C C . ILE A 1 93 ? 19.094 -2.621 -5.381 1.00 95.31 93 ILE A C 1
ATOM 776 O O . ILE A 1 93 ? 18.280 -2.917 -6.257 1.00 95.31 93 ILE A O 1
ATOM 780 N N . ASN A 1 94 ? 19.170 -3.290 -4.233 1.00 95.75 94 ASN A N 1
ATOM 781 C CA . ASN A 1 94 ? 18.182 -4.289 -3.846 1.00 95.75 94 ASN A CA 1
ATOM 782 C C . ASN A 1 94 ? 17.061 -3.621 -3.043 1.00 95.75 94 ASN A C 1
ATOM 784 O O . ASN A 1 94 ? 17.168 -3.438 -1.829 1.00 95.75 94 ASN A O 1
ATOM 788 N N . TYR A 1 95 ? 15.991 -3.245 -3.738 1.00 96.06 95 TYR A N 1
ATOM 789 C CA . TYR A 1 95 ? 14.881 -2.487 -3.164 1.00 96.06 95 TYR A CA 1
ATOM 790 C C . TYR A 1 95 ? 13.902 -3.311 -2.312 1.00 96.06 95 TYR A C 1
ATOM 792 O O . TYR A 1 95 ? 12.975 -2.733 -1.750 1.00 96.06 95 TYR A O 1
ATOM 800 N N . ALA A 1 96 ? 14.111 -4.622 -2.154 1.00 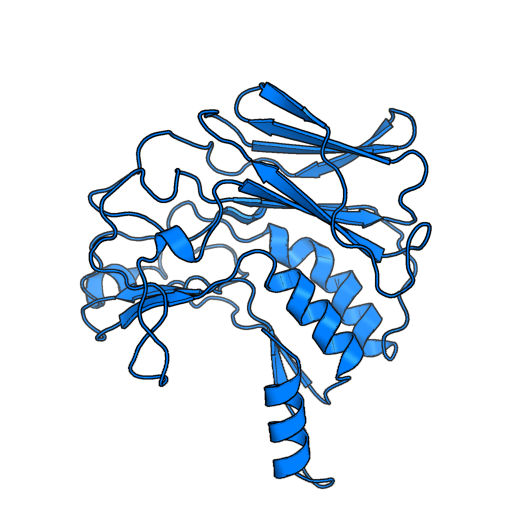96.38 96 ALA A N 1
ATOM 801 C CA . ALA A 1 96 ? 13.340 -5.457 -1.225 1.00 96.38 96 ALA A CA 1
ATOM 802 C C . ALA A 1 96 ? 13.998 -5.586 0.166 1.00 96.38 96 ALA A C 1
ATOM 804 O O . ALA A 1 96 ? 13.356 -6.020 1.127 1.00 96.38 96 ALA A O 1
ATOM 805 N N . ILE A 1 97 ? 15.279 -5.217 0.317 1.00 93.62 97 ILE A N 1
ATOM 806 C CA . ILE A 1 97 ? 15.954 -5.256 1.623 1.00 93.62 97 ILE A CA 1
ATOM 807 C C . ILE A 1 97 ? 15.308 -4.240 2.566 1.00 93.62 97 ILE A C 1
ATOM 809 O O . ILE A 1 97 ? 15.139 -3.075 2.223 1.00 93.62 97 ILE A O 1
ATOM 813 N N . ASN A 1 98 ? 14.989 -4.691 3.783 1.00 91.62 98 ASN A N 1
ATOM 814 C CA . ASN A 1 98 ? 14.356 -3.885 4.829 1.00 91.62 98 ASN A CA 1
ATOM 815 C C . ASN A 1 98 ? 13.014 -3.247 4.418 1.00 91.62 98 ASN A C 1
ATOM 817 O O . ASN A 1 98 ? 12.587 -2.293 5.055 1.00 91.62 98 ASN A O 1
ATOM 821 N N . MET A 1 99 ? 12.315 -3.815 3.429 1.00 95.38 99 MET A N 1
ATOM 822 C CA . MET A 1 99 ? 10.962 -3.407 3.024 1.00 95.38 99 MET A CA 1
ATOM 823 C C . MET A 1 99 ? 9.936 -4.477 3.426 1.00 95.38 99 MET A C 1
ATOM 825 O O . MET A 1 99 ? 9.540 -5.309 2.604 1.00 95.38 99 MET A O 1
ATOM 829 N N . PRO A 1 100 ? 9.554 -4.573 4.717 1.00 95.12 100 PRO A N 1
ATOM 830 C CA . PRO A 1 100 ? 8.527 -5.518 5.135 1.00 95.12 100 PRO A CA 1
ATOM 831 C C . PRO A 1 100 ? 7.164 -5.083 4.593 1.00 95.12 100 PRO A C 1
ATOM 833 O O . PRO A 1 100 ? 6.810 -3.920 4.719 1.00 95.12 100 PRO A O 1
ATOM 836 N N . HIS A 1 101 ? 6.376 -6.027 4.075 1.00 96.00 101 HIS A N 1
ATOM 837 C CA . HIS A 1 101 ? 5.018 -5.783 3.562 1.00 96.00 101 HIS A CA 1
ATOM 838 C C . HIS A 1 101 ? 3.914 -6.411 4.437 1.00 96.00 101 HIS A C 1
ATOM 840 O O . HIS A 1 101 ? 2.821 -6.742 3.981 1.00 96.00 101 HIS A O 1
ATOM 846 N N . LYS A 1 102 ? 4.197 -6.628 5.727 1.00 90.50 102 LYS A N 1
ATOM 847 C CA . LYS A 1 102 ? 3.311 -7.393 6.622 1.00 90.50 102 LYS A CA 1
ATOM 848 C C . LYS A 1 102 ? 1.983 -6.694 6.905 1.00 90.50 102 LYS A C 1
ATOM 850 O O . LYS A 1 102 ? 1.009 -7.384 7.200 1.00 90.50 102 LYS A O 1
ATOM 855 N N . GLY A 1 103 ? 1.941 -5.364 6.818 1.00 93.12 103 GLY A N 1
ATOM 856 C CA . GLY A 1 103 ? 0.720 -4.584 7.027 1.00 93.12 103 GLY A CA 1
ATOM 857 C C . GLY A 1 103 ? -0.431 -5.039 6.128 1.00 93.12 103 GLY A C 1
ATOM 858 O O . GLY A 1 103 ? -1.556 -5.174 6.601 1.00 93.12 103 GLY A O 1
ATOM 859 N N . TRP A 1 104 ? -0.144 -5.404 4.875 1.00 94.44 104 TRP A N 1
ATOM 860 C CA . TRP A 1 104 ? -1.161 -5.840 3.911 1.00 94.44 104 TRP A CA 1
ATOM 861 C C . TRP A 1 104 ? -1.815 -7.182 4.258 1.00 94.44 104 TRP A C 1
ATOM 863 O O . TRP A 1 104 ? -2.966 -7.413 3.896 1.00 94.44 104 TRP A O 1
ATOM 873 N N . LEU A 1 105 ? -1.143 -8.039 5.036 1.00 94.94 105 LEU A N 1
ATOM 874 C CA . LEU A 1 105 ? -1.716 -9.304 5.508 1.00 94.94 105 LEU A CA 1
ATOM 875 C C . LEU A 1 105 ? -2.762 -9.110 6.612 1.00 94.94 105 LEU A C 1
ATOM 877 O O . LEU A 1 105 ? -3.610 -9.981 6.805 1.00 94.94 105 LEU A O 1
ATOM 881 N N . LYS A 1 106 ? -2.704 -8.002 7.365 1.00 95.31 106 LYS A N 1
ATOM 882 C CA . LYS A 1 106 ? -3.490 -7.823 8.598 1.00 95.31 106 LYS A CA 1
ATOM 883 C C . LYS A 1 106 ? -4.994 -7.899 8.362 1.00 95.31 106 LYS A C 1
ATOM 885 O O . LYS A 1 106 ? -5.709 -8.412 9.223 1.00 95.31 106 LYS A O 1
ATOM 890 N N . PHE A 1 107 ? -5.459 -7.380 7.227 1.00 95.62 107 PHE A N 1
ATOM 891 C CA . PHE A 1 107 ? -6.887 -7.265 6.910 1.00 95.62 107 PHE A CA 1
ATOM 892 C C . PHE A 1 107 ? -7.386 -8.358 5.970 1.00 95.62 107 PHE A C 1
ATOM 894 O O . PHE A 1 107 ? -8.594 -8.502 5.808 1.00 95.62 107 PHE A O 1
ATOM 901 N N . LEU A 1 108 ? -6.492 -9.192 5.424 1.00 96.06 108 LEU A N 1
ATOM 902 C CA . LEU A 1 108 ? -6.881 -10.307 4.560 1.00 96.06 108 LEU A CA 1
ATOM 903 C C . LEU A 1 108 ? -7.952 -11.216 5.179 1.00 96.06 108 LEU A C 1
ATOM 905 O O . LEU A 1 108 ? -8.892 -11.543 4.463 1.00 96.06 108 LEU A O 1
ATOM 909 N N . PRO A 1 109 ? -7.900 -11.600 6.474 1.00 96.69 109 PRO A N 1
ATOM 910 C CA . PRO A 1 109 ? -8.971 -12.405 7.059 1.00 96.69 109 PRO A CA 1
ATOM 911 C C . PRO A 1 109 ? -10.350 -11.738 6.975 1.00 96.69 109 PRO A C 1
ATOM 913 O O . PRO A 1 109 ? -11.331 -12.419 6.693 1.00 96.69 109 PRO A O 1
ATOM 916 N N . PHE A 1 110 ? -10.418 -10.417 7.179 1.00 96.56 110 PHE A N 1
ATOM 917 C CA . PHE A 1 110 ? -11.657 -9.646 7.073 1.00 96.56 110 PHE A CA 1
ATOM 918 C C . PHE A 1 110 ? -12.132 -9.571 5.620 1.00 96.56 110 PHE A C 1
ATOM 920 O O . PHE A 1 110 ? -13.257 -9.971 5.331 1.00 96.56 110 PHE A O 1
ATOM 927 N N . TYR A 1 111 ? -11.259 -9.146 4.701 1.00 96.56 111 TYR A N 1
ATOM 928 C CA . TYR A 1 111 ? -11.603 -9.024 3.286 1.00 96.56 111 TYR A CA 1
ATOM 929 C C . TYR A 1 111 ? -12.028 -10.365 2.673 1.00 96.56 111 TYR A C 1
ATOM 931 O O . TYR A 1 111 ? -13.052 -10.446 2.006 1.00 96.56 111 TYR A O 1
ATOM 939 N N . ILE A 1 112 ? -11.305 -11.452 2.953 1.00 97.31 112 ILE A N 1
ATOM 940 C CA . ILE A 1 112 ? -11.646 -12.789 2.448 1.00 97.31 112 ILE A CA 1
ATOM 941 C C . ILE A 1 112 ? -12.996 -13.257 2.998 1.00 97.31 112 ILE A C 1
ATOM 943 O O . ILE A 1 112 ? -13.781 -13.849 2.258 1.00 97.31 112 ILE A O 1
ATOM 947 N N . ALA A 1 113 ? -13.273 -13.022 4.283 1.00 96.94 113 ALA A N 1
ATOM 948 C CA . ALA A 1 113 ? -14.555 -13.383 4.877 1.00 96.94 113 ALA A CA 1
ATOM 949 C C . ALA A 1 113 ? -15.708 -12.565 4.275 1.00 96.94 113 ALA A C 1
ATOM 951 O O . ALA A 1 113 ? -16.740 -13.144 3.947 1.00 96.94 113 ALA A O 1
ATOM 952 N N . GLN A 1 114 ? -15.507 -11.263 4.061 1.00 95.75 114 GLN A N 1
ATOM 953 C CA . GLN A 1 114 ? -16.481 -10.390 3.408 1.00 95.75 114 GLN A CA 1
ATOM 954 C C . GLN A 1 114 ? -16.773 -10.832 1.969 1.00 95.75 114 GLN A C 1
ATOM 956 O O . GLN A 1 114 ? -17.934 -10.968 1.589 1.00 95.75 114 GLN A O 1
ATOM 961 N N . TYR A 1 115 ? -15.734 -11.132 1.186 1.00 97.25 115 TYR A N 1
ATOM 962 C CA . TYR A 1 115 ? -15.872 -11.638 -0.181 1.00 97.25 115 TYR A CA 1
ATOM 963 C C . TYR A 1 115 ? -16.661 -12.952 -0.215 1.00 97.25 115 TYR A C 1
ATOM 965 O O . TYR A 1 115 ? -17.655 -13.066 -0.925 1.00 97.25 115 TYR A O 1
ATOM 973 N N . LYS A 1 116 ? -16.298 -13.923 0.633 1.00 97.44 116 LYS A N 1
ATOM 974 C CA . LYS A 1 116 ? -17.008 -15.210 0.729 1.00 97.44 116 LYS A CA 1
ATOM 975 C C . LYS A 1 116 ? -18.461 -15.082 1.193 1.00 97.44 116 LYS A C 1
ATOM 977 O O . LYS A 1 116 ? -19.247 -15.994 0.956 1.00 97.44 116 LYS A O 1
ATOM 982 N N . ALA A 1 117 ? -18.805 -13.984 1.859 1.00 96.00 117 ALA A N 1
ATOM 983 C CA . ALA A 1 117 ? -20.158 -13.665 2.295 1.00 96.00 117 ALA A CA 1
ATOM 984 C C . ALA A 1 117 ? -20.939 -12.816 1.271 1.00 96.00 117 ALA A C 1
ATOM 986 O O . ALA A 1 117 ? -21.971 -12.245 1.621 1.00 96.00 117 ALA A O 1
ATOM 987 N N . GLY A 1 118 ? -20.465 -12.700 0.025 1.00 94.19 118 GLY A N 1
ATOM 988 C CA . GLY A 1 118 ? -21.145 -11.928 -1.019 1.00 94.19 118 GLY A CA 1
ATOM 989 C C . GLY A 1 118 ? -21.058 -10.414 -0.808 1.00 94.19 118 GLY A C 1
ATOM 990 O O . GLY A 1 118 ? -21.993 -9.690 -1.136 1.00 94.19 118 GLY A O 1
ATOM 991 N N . GLY A 1 119 ? -19.982 -9.933 -0.178 1.00 92.31 119 GLY A N 1
ATOM 992 C CA . GLY A 1 119 ? -19.769 -8.514 0.129 1.00 92.31 119 GLY A CA 1
ATOM 993 C C . GLY A 1 119 ? -20.293 -8.068 1.499 1.00 92.31 119 GLY A C 1
ATOM 994 O O . GLY A 1 119 ? -20.000 -6.949 1.931 1.00 92.31 119 GLY A O 1
ATOM 995 N N . VAL A 1 120 ? -21.010 -8.929 2.230 1.00 91.94 120 VAL A N 1
ATOM 996 C CA . VAL A 1 120 ? -21.504 -8.616 3.579 1.00 91.94 120 VAL A CA 1
ATOM 997 C C . VAL A 1 120 ? -20.345 -8.611 4.575 1.00 91.94 120 VAL A C 1
ATOM 999 O O . VAL A 1 120 ? -19.664 -9.621 4.757 1.00 91.94 120 VAL A O 1
ATOM 1002 N N . ALA A 1 121 ? -20.114 -7.470 5.229 1.00 92.06 121 ALA A N 1
ATOM 1003 C CA . ALA A 1 121 ? -19.040 -7.326 6.207 1.00 92.06 121 ALA A CA 1
ATOM 1004 C C . ALA A 1 121 ? -19.223 -8.319 7.376 1.00 92.06 121 ALA A C 1
ATOM 1006 O O . ALA A 1 121 ? -20.299 -8.354 7.984 1.00 92.06 121 ALA A O 1
ATOM 1007 N N . PRO A 1 122 ? -18.204 -9.131 7.717 1.00 94.19 122 PRO A N 1
ATOM 1008 C CA . PRO A 1 122 ? -18.267 -10.010 8.877 1.00 94.19 122 PRO A CA 1
ATOM 1009 C C . PRO A 1 122 ? -18.197 -9.196 10.175 1.00 94.19 122 PRO A C 1
ATOM 1011 O O . PRO A 1 122 ? -17.751 -8.047 10.193 1.00 94.19 122 PRO A O 1
ATOM 1014 N N . LEU A 1 123 ? -18.577 -9.821 11.292 1.00 95.12 123 LEU A N 1
ATOM 1015 C CA . LEU A 1 123 ? -18.390 -9.228 12.615 1.00 95.12 123 LEU A CA 1
ATOM 1016 C C . LEU A 1 123 ? -16.903 -8.924 12.861 1.00 95.12 123 LEU A C 1
ATOM 1018 O O . LEU A 1 123 ? -16.058 -9.819 12.804 1.00 95.12 123 LEU A O 1
ATOM 1022 N N . VAL A 1 124 ? -16.594 -7.671 13.197 1.00 96.69 124 VAL A N 1
ATOM 1023 C CA . VAL A 1 124 ? -15.248 -7.262 13.611 1.00 96.69 124 VAL A CA 1
ATOM 1024 C C . VAL A 1 124 ? -15.070 -7.597 15.091 1.00 96.69 124 VAL A C 1
ATOM 1026 O O . VAL A 1 124 ? -15.626 -6.939 15.963 1.00 96.69 124 VAL A O 1
ATOM 1029 N N . THR A 1 125 ? -14.304 -8.649 15.378 1.00 94.00 125 THR A N 1
ATOM 1030 C CA . THR A 1 125 ? -14.002 -9.091 16.753 1.00 94.00 125 THR A CA 1
ATOM 1031 C C . THR A 1 125 ? -12.702 -8.508 17.301 1.00 94.00 125 THR A C 1
ATOM 1033 O O . THR A 1 125 ? -12.448 -8.580 18.498 1.00 94.00 125 THR A O 1
ATOM 1036 N N . GLU A 1 126 ? -11.854 -7.978 16.423 1.00 95.75 126 GLU A N 1
ATOM 1037 C CA . GLU A 1 126 ? -10.560 -7.396 16.760 1.00 95.75 126 GLU A CA 1
ATOM 1038 C C . GLU A 1 126 ? -10.305 -6.212 15.832 1.00 95.75 126 GLU A C 1
ATOM 1040 O O . GLU A 1 126 ? -10.309 -6.359 14.606 1.00 95.75 126 GLU A O 1
ATOM 1045 N N . GLU A 1 127 ? -10.069 -5.047 16.423 1.00 97.75 127 GLU A N 1
ATOM 1046 C CA . GLU A 1 127 ? -9.757 -3.834 15.681 1.00 97.75 127 GLU A CA 1
ATOM 1047 C C . GLU A 1 127 ? -8.265 -3.733 15.427 1.00 97.75 127 GLU A C 1
ATOM 1049 O O . GLU A 1 127 ? -7.433 -4.059 16.275 1.00 97.75 127 GLU A O 1
ATOM 1054 N N . LYS A 1 128 ? -7.911 -3.316 14.217 1.00 98.06 128 LYS A N 1
ATOM 1055 C CA . LYS A 1 128 ? -6.537 -3.386 13.725 1.00 98.06 128 LYS A CA 1
ATOM 1056 C C . LYS A 1 128 ? -6.202 -2.131 12.953 1.00 98.06 128 LYS A C 1
ATOM 1058 O O . LYS A 1 128 ? -7.067 -1.500 12.362 1.00 98.06 128 LYS A O 1
ATOM 1063 N N . VAL A 1 129 ? -4.915 -1.817 12.892 1.00 98.25 129 VAL A N 1
ATOM 1064 C CA . VAL A 1 129 ? -4.392 -0.760 12.029 1.00 98.25 129 VAL A CA 1
ATOM 1065 C C . VAL A 1 129 ? -3.203 -1.290 11.246 1.00 98.25 129 VAL A C 1
ATOM 1067 O O . VAL A 1 129 ? -2.355 -2.012 11.789 1.00 98.25 129 VAL A O 1
ATOM 1070 N N . ALA A 1 130 ? -3.172 -0.951 9.967 1.00 97.62 130 ALA A N 1
ATOM 1071 C CA . ALA A 1 130 ? -2.042 -1.131 9.079 1.00 97.62 130 ALA A CA 1
ATOM 1072 C C . ALA A 1 130 ? -1.586 0.243 8.586 1.00 97.62 130 ALA A C 1
ATOM 1074 O O . ALA A 1 130 ? -2.399 1.158 8.445 1.00 97.62 13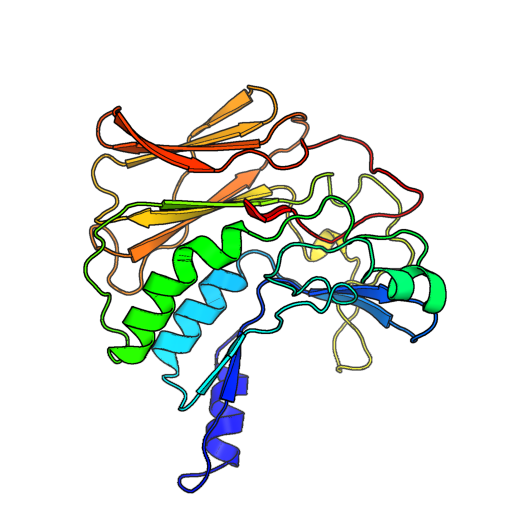0 ALA A O 1
ATOM 1075 N N . ALA A 1 131 ? -0.293 0.389 8.330 1.00 97.62 131 ALA A N 1
ATOM 1076 C CA . ALA A 1 131 ? 0.255 1.608 7.749 1.00 97.62 131 ALA A CA 1
ATOM 1077 C C . ALA A 1 131 ? 1.251 1.276 6.648 1.00 97.62 131 ALA A C 1
ATOM 1079 O O . ALA A 1 131 ? 1.913 0.246 6.723 1.00 97.62 131 ALA A O 1
ATOM 1080 N N . TYR A 1 132 ? 1.397 2.145 5.656 1.00 98.00 132 TYR A N 1
ATOM 1081 C CA . TYR A 1 132 ? 2.499 2.053 4.709 1.00 98.00 132 TYR A CA 1
ATOM 1082 C C . TYR A 1 132 ? 3.012 3.428 4.293 1.00 98.00 132 TYR A C 1
ATOM 1084 O O . TYR A 1 132 ? 2.302 4.432 4.357 1.00 98.00 132 TYR A O 1
ATOM 1092 N N . TYR A 1 133 ? 4.287 3.477 3.927 1.00 98.06 133 TYR A N 1
ATOM 1093 C CA . TYR A 1 133 ? 4.997 4.704 3.581 1.00 98.06 133 TYR A CA 1
ATOM 1094 C C . TYR A 1 133 ? 6.273 4.378 2.805 1.00 98.06 133 TYR A C 1
ATOM 1096 O O . TYR A 1 133 ? 6.834 3.285 2.925 1.00 98.06 133 TYR A O 1
ATOM 1104 N N . ARG A 1 134 ? 6.778 5.350 2.041 1.00 97.00 134 ARG A N 1
ATOM 1105 C CA . ARG A 1 134 ? 8.168 5.305 1.576 1.00 97.00 134 ARG A CA 1
ATOM 1106 C C . ARG A 1 134 ? 9.100 5.749 2.703 1.00 97.00 134 ARG A C 1
ATOM 1108 O O . ARG A 1 134 ? 8.803 6.742 3.363 1.00 97.00 134 ARG A O 1
ATOM 1115 N N . PRO A 1 135 ? 10.256 5.093 2.896 1.00 95.88 135 PRO A N 1
ATOM 1116 C CA . PRO A 1 135 ? 11.206 5.479 3.938 1.00 95.88 135 PRO A CA 1
ATOM 1117 C C . PRO A 1 135 ? 11.968 6.771 3.620 1.00 95.88 135 PRO A C 1
ATOM 1119 O O . PRO A 1 135 ? 12.745 7.225 4.450 1.00 95.88 135 PRO A O 1
ATOM 1122 N N . HIS A 1 136 ? 11.764 7.370 2.445 1.00 95.62 136 HIS A N 1
ATOM 1123 C CA . HIS A 1 136 ? 12.392 8.625 2.042 1.00 95.62 136 HIS A CA 1
ATOM 1124 C C . HIS A 1 136 ? 11.429 9.432 1.157 1.00 95.62 136 HIS A C 1
ATOM 1126 O O . HIS A 1 136 ? 10.620 8.812 0.452 1.00 95.62 136 HIS A O 1
ATOM 1132 N N . PRO A 1 137 ? 11.540 10.775 1.129 1.00 96.81 137 PRO A N 1
ATOM 1133 C CA . PRO A 1 137 ? 10.837 11.608 0.157 1.00 96.81 137 PRO A CA 1
ATOM 1134 C C . PRO A 1 137 ? 11.035 11.122 -1.283 1.00 96.81 137 PRO A C 1
ATOM 1136 O O . PRO A 1 137 ? 12.107 10.614 -1.630 1.00 96.81 137 PRO A O 1
ATOM 1139 N N . ALA A 1 138 ? 10.032 11.307 -2.140 1.00 96.75 138 ALA A N 1
ATOM 1140 C CA . ALA A 1 138 ? 10.072 10.908 -3.551 1.00 96.75 138 ALA A CA 1
ATOM 1141 C C . ALA A 1 138 ? 11.274 11.506 -4.302 1.00 96.75 138 ALA A C 1
ATOM 1143 O O . ALA A 1 138 ? 11.840 10.868 -5.185 1.00 96.75 138 ALA A O 1
ATOM 1144 N N . THR A 1 139 ? 11.694 12.709 -3.907 1.00 95.88 139 THR A N 1
ATOM 1145 C CA . THR A 1 139 ? 12.792 13.461 -4.524 1.00 95.88 139 THR A CA 1
ATOM 1146 C C . THR A 1 139 ? 14.105 13.382 -3.738 1.00 95.88 139 THR A C 1
ATOM 1148 O O . THR A 1 139 ? 15.003 14.188 -3.978 1.00 95.88 139 THR A O 1
ATOM 1151 N N . ALA A 1 140 ? 14.235 12.462 -2.773 1.00 95.56 140 ALA A N 1
ATOM 1152 C CA . ALA A 1 140 ? 15.435 12.351 -1.938 1.00 95.56 140 ALA A CA 1
ATOM 1153 C C . ALA A 1 140 ? 16.684 11.933 -2.733 1.00 95.56 140 ALA A C 1
ATOM 1155 O O . ALA A 1 140 ? 17.799 12.292 -2.358 1.00 95.56 140 ALA A O 1
ATOM 1156 N N . CYS A 1 141 ? 16.501 11.179 -3.820 1.00 94.69 141 CYS A N 1
ATOM 1157 C CA . CYS A 1 141 ? 17.566 10.679 -4.684 1.00 94.69 141 CYS A CA 1
ATOM 1158 C C . CYS A 1 141 ? 17.151 10.684 -6.165 1.00 94.69 141 CYS A C 1
ATOM 1160 O O . CYS A 1 141 ? 15.959 10.755 -6.470 1.00 94.69 141 CYS A O 1
ATOM 1162 N N . PRO A 1 142 ? 18.111 10.575 -7.108 1.00 96.31 142 PRO A N 1
ATOM 1163 C CA . PRO A 1 142 ? 17.799 10.434 -8.529 1.00 96.31 142 PRO A CA 1
ATOM 1164 C C . PRO A 1 142 ? 16.888 9.230 -8.791 1.00 96.31 142 PRO A C 1
ATOM 1166 O O . PRO A 1 142 ? 17.073 8.174 -8.190 1.00 96.31 142 PRO A O 1
ATOM 1169 N N . SER A 1 143 ? 15.964 9.332 -9.749 1.00 96.44 143 SER A N 1
ATOM 1170 C CA . SER A 1 143 ? 14.991 8.265 -10.041 1.00 96.44 143 SER A CA 1
ATOM 1171 C C . SER A 1 143 ? 15.608 6.940 -10.508 1.00 96.44 143 SER A C 1
ATOM 1173 O O . SER A 1 143 ? 14.911 5.927 -10.563 1.00 96.44 143 SER A O 1
ATOM 1175 N N . GLY A 1 144 ? 16.891 6.928 -10.888 1.00 95.69 144 GLY A N 1
ATOM 1176 C CA . GLY A 1 144 ? 17.557 5.749 -11.449 1.00 95.69 144 GLY A CA 1
ATOM 1177 C C . GLY A 1 144 ? 17.026 5.355 -12.827 1.00 95.69 144 GLY A C 1
ATOM 1178 O O . GLY A 1 144 ? 17.005 4.172 -13.162 1.00 95.69 144 GLY A O 1
ATOM 1179 N N . GLY A 1 145 ? 16.525 6.332 -13.589 1.00 96.38 145 GLY A N 1
ATOM 1180 C CA . GLY A 1 145 ? 15.887 6.109 -14.888 1.00 96.38 145 GLY A CA 1
ATOM 1181 C C . GLY A 1 145 ? 14.485 5.503 -14.801 1.00 96.38 145 GLY A C 1
ATOM 1182 O O . GLY A 1 145 ? 13.908 5.204 -15.839 1.00 96.38 145 GLY A O 1
ATOM 1183 N N . THR A 1 146 ? 13.945 5.318 -13.589 1.00 98.19 146 THR A N 1
ATOM 1184 C CA . THR A 1 146 ? 12.573 4.835 -13.388 1.00 98.19 146 THR A CA 1
ATOM 1185 C C . THR A 1 146 ? 11.599 5.829 -14.004 1.00 98.19 146 THR A C 1
ATOM 1187 O O . THR A 1 146 ? 11.641 7.015 -13.670 1.00 98.19 146 THR A O 1
ATOM 1190 N N . THR A 1 147 ? 10.714 5.354 -14.875 1.00 98.56 147 THR A N 1
ATOM 1191 C CA . THR A 1 147 ? 9.579 6.135 -15.369 1.00 98.56 147 THR A CA 1
ATOM 1192 C C . THR A 1 147 ? 8.369 5.931 -14.464 1.00 98.56 147 THR A C 1
ATOM 1194 O O . THR A 1 147 ? 8.143 4.848 -13.923 1.00 98.56 147 THR A O 1
ATOM 1197 N N . GLY A 1 148 ? 7.555 6.964 -14.294 1.00 98.31 148 GLY A N 1
ATOM 1198 C CA . GLY A 1 148 ? 6.168 6.779 -13.898 1.00 98.31 148 GLY A CA 1
ATOM 1199 C C . GLY A 1 148 ? 5.381 6.283 -15.107 1.00 98.31 148 GLY A C 1
ATOM 1200 O O . GLY A 1 148 ? 5.421 6.921 -16.154 1.00 98.31 148 GLY A O 1
ATOM 1201 N N . ASN A 1 149 ? 4.662 5.172 -14.962 1.00 97.75 149 ASN A N 1
ATOM 1202 C CA . ASN A 1 149 ? 4.037 4.413 -16.049 1.00 97.75 149 ASN A CA 1
ATOM 1203 C C . ASN A 1 149 ? 5.043 3.842 -17.059 1.00 97.75 149 ASN A C 1
ATOM 1205 O O . ASN A 1 149 ? 6.249 4.068 -16.971 1.00 97.75 149 ASN A O 1
ATOM 1209 N N . ASN A 1 150 ? 4.538 3.055 -18.009 1.00 97.06 150 ASN A N 1
ATOM 1210 C CA . ASN A 1 150 ? 5.358 2.403 -19.022 1.00 97.06 150 ASN A CA 1
ATOM 1211 C C . ASN A 1 150 ? 4.660 2.440 -20.389 1.00 97.06 150 ASN A C 1
ATOM 1213 O O . ASN A 1 150 ? 3.553 1.919 -20.564 1.00 97.06 150 ASN A O 1
ATOM 1217 N N . ARG A 1 151 ? 5.335 3.026 -21.383 1.00 96.69 151 ARG A N 1
ATOM 1218 C CA . ARG A 1 151 ? 4.790 3.205 -22.734 1.00 96.69 151 ARG A CA 1
ATOM 1219 C C . ARG A 1 151 ? 4.504 1.911 -23.485 1.00 96.69 151 ARG A C 1
ATOM 1221 O O . ARG A 1 151 ? 3.655 1.909 -24.372 1.00 96.69 151 ARG A O 1
ATOM 1228 N N . ASN A 1 152 ? 5.163 0.811 -23.123 1.00 95.62 152 ASN A N 1
ATOM 1229 C CA . ASN A 1 152 ? 4.915 -0.503 -23.721 1.00 95.62 152 ASN A CA 1
ATOM 1230 C C . ASN A 1 152 ? 3.510 -1.029 -23.388 1.00 95.62 152 ASN A C 1
ATOM 1232 O O . ASN A 1 152 ? 3.016 -1.914 -24.077 1.00 95.62 152 ASN A O 1
ATOM 1236 N N . PHE A 1 153 ? 2.850 -0.450 -22.379 1.00 93.31 153 PHE A N 1
ATOM 1237 C CA . PHE A 1 153 ? 1.450 -0.705 -22.035 1.00 93.31 153 PHE A CA 1
ATOM 1238 C C . PHE A 1 153 ? 0.502 0.391 -22.556 1.00 93.31 153 PHE A C 1
ATOM 1240 O O . PHE A 1 153 ? -0.605 0.544 -22.049 1.00 93.31 153 PHE A O 1
ATOM 1247 N N . GLY A 1 154 ? 0.935 1.197 -23.533 1.00 95.19 154 GLY A N 1
ATOM 1248 C CA . GLY A 1 154 ? 0.130 2.282 -24.107 1.00 95.19 154 GLY A CA 1
ATOM 1249 C C . GLY A 1 154 ? -0.073 3.480 -23.174 1.00 95.19 154 GLY A C 1
ATOM 1250 O O . GLY A 1 154 ? -0.947 4.308 -23.420 1.00 95.19 154 GLY A O 1
ATOM 1251 N N . GLN A 1 155 ? 0.711 3.581 -22.098 1.00 95.88 155 GLN A N 1
ATOM 1252 C CA . GLN A 1 155 ? 0.606 4.657 -21.115 1.00 95.88 155 GLN A CA 1
ATOM 1253 C C . GLN A 1 155 ? 1.524 5.834 -21.466 1.00 95.88 155 GLN A C 1
ATOM 1255 O O . GLN A 1 155 ? 2.575 5.665 -22.085 1.00 95.88 155 GLN A O 1
ATOM 1260 N N . ILE A 1 156 ? 1.156 7.033 -21.015 1.00 97.31 156 ILE A N 1
ATOM 1261 C CA . ILE A 1 156 ? 2.049 8.193 -21.058 1.00 97.31 156 ILE A CA 1
ATOM 1262 C C . ILE A 1 156 ? 3.017 8.090 -19.880 1.00 97.31 156 ILE A C 1
ATOM 1264 O O . ILE A 1 156 ? 2.593 8.031 -18.722 1.00 97.31 156 ILE A O 1
ATOM 1268 N N . GLU A 1 157 ? 4.309 8.065 -20.196 1.00 98.31 157 GLU A N 1
ATOM 1269 C CA . GLU A 1 157 ? 5.374 8.123 -19.200 1.00 98.31 157 GLU A CA 1
ATOM 1270 C C . GLU A 1 157 ? 5.452 9.525 -18.595 1.00 98.31 157 GLU A C 1
ATOM 1272 O O . GLU A 1 157 ? 5.429 10.534 -19.301 1.00 98.31 157 GLU A O 1
ATOM 1277 N N . VAL A 1 158 ? 5.547 9.576 -17.272 1.00 98.38 158 VAL A N 1
ATOM 1278 C CA . VAL A 1 158 ? 5.669 10.801 -16.477 1.00 98.38 158 VAL A CA 1
ATOM 1279 C C . VAL A 1 158 ? 6.828 10.654 -15.490 1.00 98.38 158 VAL A C 1
ATOM 1281 O O . VAL A 1 158 ? 7.300 9.536 -15.265 1.00 98.38 158 VAL A O 1
ATOM 1284 N N . PRO A 1 159 ? 7.313 11.740 -14.870 1.00 98.38 159 PRO A N 1
ATOM 1285 C CA . PRO A 1 159 ? 8.246 11.612 -13.758 1.00 98.38 159 PRO A CA 1
ATOM 1286 C C . PRO A 1 159 ? 7.629 10.777 -12.615 1.00 98.38 159 PRO A C 1
ATOM 1288 O O . PRO A 1 159 ? 6.480 11.029 -12.235 1.00 98.38 159 PRO A O 1
ATOM 1291 N N . PRO A 1 160 ? 8.332 9.761 -12.079 1.00 98.12 160 PRO A N 1
ATOM 1292 C CA . PRO A 1 160 ? 7.772 8.819 -11.104 1.00 98.12 160 PRO A CA 1
ATOM 1293 C C . PRO A 1 160 ? 7.299 9.492 -9.809 1.00 98.12 160 PRO A C 1
ATOM 1295 O O . PRO A 1 160 ? 6.301 9.064 -9.235 1.00 98.12 160 PRO A O 1
ATOM 1298 N N . GLU A 1 161 ? 7.944 10.576 -9.378 1.00 97.50 161 GLU A N 1
ATOM 1299 C CA . GLU A 1 161 ? 7.546 11.359 -8.207 1.00 97.50 161 GLU A CA 1
ATOM 1300 C C . GLU A 1 161 ? 6.149 11.979 -8.339 1.00 97.50 161 GLU A C 1
ATOM 1302 O O . GLU A 1 161 ? 5.512 12.252 -7.330 1.00 97.50 161 GLU A O 1
ATOM 1307 N N . GLN A 1 162 ? 5.629 12.156 -9.558 1.00 97.56 162 GLN A N 1
ATOM 1308 C CA . GLN A 1 162 ? 4.263 12.649 -9.771 1.00 97.56 162 GLN A CA 1
ATOM 1309 C C . GLN A 1 162 ? 3.203 11.572 -9.523 1.00 97.56 162 GLN A C 1
ATOM 1311 O O . GLN A 1 162 ? 2.026 11.888 -9.360 1.00 97.56 162 GLN A O 1
ATOM 1316 N N . LEU A 1 163 ? 3.596 10.295 -9.506 1.00 97.44 163 LEU A N 1
ATOM 1317 C CA . LEU A 1 163 ? 2.683 9.187 -9.250 1.00 97.44 163 LEU A CA 1
ATOM 1318 C C . LEU A 1 163 ? 2.541 8.874 -7.771 1.00 97.44 163 LEU A C 1
ATOM 1320 O O . LEU A 1 163 ? 1.775 7.979 -7.429 1.00 97.44 163 LEU A O 1
ATOM 1324 N N . VAL A 1 164 ? 3.246 9.557 -6.877 1.00 97.00 164 VAL A N 1
ATOM 1325 C CA . VAL A 1 164 ? 3.256 9.160 -5.477 1.00 97.00 164 VAL A CA 1
ATOM 1326 C C . VAL A 1 164 ? 3.320 10.334 -4.515 1.00 97.00 164 VAL A C 1
ATOM 1328 O O . VAL A 1 164 ? 3.923 11.359 -4.800 1.00 97.00 164 VAL A O 1
ATOM 1331 N N . GLU A 1 165 ? 2.723 10.168 -3.340 1.00 97.50 165 GLU A N 1
ATOM 1332 C CA . GLU A 1 165 ? 2.693 11.197 -2.298 1.00 97.50 165 GLU A CA 1
ATOM 1333 C C . GLU A 1 165 ? 3.626 10.848 -1.137 1.00 97.50 165 GLU A C 1
ATOM 1335 O O . GLU A 1 165 ? 3.808 9.678 -0.790 1.00 97.50 165 GLU A O 1
ATOM 1340 N N . ASP A 1 166 ? 4.248 11.864 -0.540 1.00 97.81 166 ASP A N 1
ATOM 1341 C CA . ASP A 1 166 ? 5.121 11.740 0.635 1.00 97.81 166 ASP A CA 1
ATOM 1342 C C . ASP A 1 166 ? 4.293 11.724 1.932 1.00 97.81 166 ASP A C 1
ATOM 1344 O O . ASP A 1 166 ? 4.369 12.608 2.795 1.00 97.81 166 ASP A O 1
ATOM 1348 N N . ASN A 1 167 ? 3.477 10.675 2.048 1.00 98.19 167 ASN A N 1
ATOM 1349 C CA . ASN A 1 167 ? 2.563 10.449 3.159 1.00 98.19 167 ASN A CA 1
ATOM 1350 C C . ASN A 1 167 ? 2.885 9.160 3.922 1.00 98.19 167 ASN A C 1
ATOM 1352 O O . ASN A 1 167 ? 3.413 8.187 3.381 1.00 98.19 167 ASN A O 1
ATOM 1356 N N . VAL A 1 168 ? 2.479 9.141 5.190 1.00 98.44 168 VAL A N 1
ATOM 1357 C CA . VAL A 1 168 ? 2.159 7.904 5.900 1.00 98.44 168 VAL A CA 1
ATOM 1358 C C . VAL A 1 168 ? 0.687 7.615 5.654 1.00 98.44 168 VAL A C 1
ATOM 1360 O O . VAL A 1 168 ? -0.188 8.333 6.143 1.00 98.44 168 VAL A O 1
ATOM 1363 N N . PHE A 1 169 ? 0.423 6.570 4.884 1.00 98.00 169 PHE A N 1
ATOM 1364 C CA . PHE A 1 169 ? -0.916 6.057 4.651 1.00 98.00 169 PHE A CA 1
ATOM 1365 C C . PHE A 1 169 ? -1.275 5.063 5.746 1.00 98.00 169 PHE A C 1
ATOM 1367 O O . PHE A 1 169 ? -0.418 4.317 6.227 1.00 98.00 169 PHE A O 1
ATOM 1374 N N . PHE A 1 170 ? -2.543 5.027 6.130 1.00 97.81 170 PHE A N 1
ATOM 1375 C CA . PHE A 1 170 ? -3.045 4.054 7.084 1.00 97.81 170 PHE A CA 1
ATOM 1376 C C . PHE A 1 170 ? -4.443 3.583 6.712 1.00 97.81 170 PHE A C 1
ATOM 1378 O O . PHE A 1 170 ? -5.227 4.292 6.079 1.00 97.81 170 PHE A O 1
ATOM 1385 N N . ALA A 1 171 ? -4.749 2.385 7.181 1.00 97.56 171 ALA A N 1
ATOM 1386 C CA . ALA A 1 171 ? -6.069 1.802 7.133 1.00 97.56 171 ALA A CA 1
ATOM 1387 C C . ALA A 1 171 ? -6.366 1.191 8.510 1.00 97.56 171 ALA A C 1
ATOM 1389 O O . ALA A 1 171 ? -5.483 0.592 9.128 1.00 97.56 171 ALA A O 1
ATOM 1390 N N . ALA A 1 172 ? -7.578 1.380 9.019 1.00 98.00 172 ALA A N 1
ATOM 1391 C CA . ALA A 1 172 ? -8.030 0.916 10.322 1.00 98.00 172 ALA A CA 1
ATOM 1392 C C . ALA A 1 172 ? -9.297 0.072 10.155 1.00 98.00 172 ALA A C 1
ATOM 1394 O O . ALA A 1 172 ? -10.307 0.562 9.656 1.00 98.00 172 ALA A O 1
ATOM 1395 N N . LEU A 1 173 ? -9.236 -1.190 10.576 1.00 97.94 173 LEU A N 1
ATOM 1396 C CA . LEU A 1 173 ? -10.395 -2.069 10.680 1.00 97.94 173 LEU A CA 1
ATOM 1397 C C . LEU A 1 173 ? -11.074 -1.813 12.024 1.00 97.94 173 LEU A C 1
ATOM 1399 O O . LEU A 1 173 ? -10.466 -2.069 13.067 1.00 97.94 173 LEU A O 1
ATOM 1403 N N . LEU A 1 174 ? -12.309 -1.320 11.986 1.00 98.25 174 LEU A N 1
ATOM 1404 C CA . LEU A 1 174 ? -13.045 -0.849 13.155 1.00 98.25 174 LEU A CA 1
ATOM 1405 C C . LEU A 1 174 ? -14.441 -1.469 13.229 1.00 98.25 174 LEU A C 1
ATOM 1407 O O . LEU A 1 174 ? -15.028 -1.815 12.204 1.00 98.25 174 LEU A O 1
ATOM 1411 N N . VAL A 1 175 ? -14.997 -1.562 14.438 1.00 97.44 175 VAL A N 1
ATOM 1412 C CA . VAL A 1 175 ? -16.432 -1.843 14.638 1.00 97.44 175 VAL A CA 1
ATOM 1413 C C . VAL A 1 175 ? -17.303 -0.627 14.293 1.00 97.44 175 VAL A C 1
ATOM 1415 O O . VAL A 1 175 ? -18.452 -0.796 13.900 1.00 97.44 175 VAL A O 1
ATOM 1418 N N . SER A 1 176 ? -16.748 0.579 14.446 1.00 97.12 176 SER A N 1
ATOM 1419 C CA . SER A 1 176 ? -17.252 1.877 13.977 1.00 97.12 176 SER A CA 1
ATOM 1420 C C . SER A 1 176 ? -16.194 2.961 14.247 1.00 97.12 176 SER A C 1
ATOM 1422 O O . SER A 1 176 ? -15.284 2.766 15.061 1.00 97.12 176 SER A O 1
ATOM 1424 N N . ASP A 1 177 ? -16.326 4.127 13.617 1.00 97.50 177 ASP A N 1
ATOM 1425 C CA . ASP A 1 177 ? -15.486 5.314 13.847 1.00 97.50 177 ASP A CA 1
ATOM 1426 C C . ASP A 1 177 ? -15.934 6.190 15.031 1.00 97.50 177 ASP A C 1
ATOM 1428 O O . ASP A 1 177 ? -15.345 7.241 15.285 1.00 97.50 177 ASP A O 1
ATOM 1432 N N . ALA A 1 178 ? -16.935 5.755 15.801 1.00 97.75 178 ALA A N 1
ATOM 1433 C CA . ALA A 1 178 ? -17.386 6.476 16.987 1.00 97.75 178 ALA A CA 1
ATOM 1434 C C . ALA A 1 178 ? -16.273 6.568 18.047 1.00 97.75 178 ALA A C 1
ATOM 1436 O O . ALA A 1 178 ? -15.680 5.556 18.440 1.00 97.75 178 ALA A O 1
ATOM 1437 N N . ASP A 1 179 ? -16.009 7.796 18.504 1.00 97.44 179 ASP A N 1
ATOM 1438 C CA . ASP A 1 179 ? -14.970 8.150 19.479 1.00 97.44 179 ASP A CA 1
ATOM 1439 C C . ASP A 1 179 ? -13.557 7.675 19.107 1.00 97.44 179 ASP A C 1
ATOM 1441 O O . ASP A 1 179 ? -12.702 7.518 19.987 1.00 97.44 179 ASP A O 1
ATOM 1445 N N . VAL A 1 180 ? -13.304 7.434 17.814 1.00 98.56 180 VAL A N 1
ATOM 1446 C CA . VAL A 1 180 ? -12.006 6.986 17.312 1.00 98.56 180 VAL A CA 1
ATOM 1447 C C . VAL A 1 180 ? -11.113 8.177 16.979 1.00 98.56 180 VAL A C 1
ATOM 1449 O O . VAL A 1 180 ? -11.481 9.057 16.207 1.00 98.56 180 VAL A O 1
ATOM 1452 N N . THR A 1 181 ? -9.888 8.151 17.500 1.00 98.56 181 THR A N 1
ATOM 1453 C CA . THR A 1 181 ? -8.810 9.060 17.099 1.00 98.56 181 THR A CA 1
ATOM 1454 C C . THR A 1 181 ? -7.669 8.248 16.508 1.00 98.56 181 THR A C 1
ATOM 1456 O O . THR A 1 181 ? -7.146 7.335 17.151 1.00 98.56 181 THR A O 1
ATOM 1459 N N . VAL A 1 182 ? -7.233 8.613 15.302 1.00 98.69 182 VAL A N 1
ATOM 1460 C CA . VAL A 1 182 ? -5.996 8.092 14.712 1.00 98.69 182 VAL A CA 1
ATOM 1461 C C . VAL A 1 182 ? -4.900 9.138 14.848 1.00 98.69 182 VAL A C 1
ATOM 1463 O O . VAL A 1 182 ? -5.092 10.301 14.495 1.00 98.69 182 VAL A O 1
ATOM 1466 N N . THR A 1 183 ? -3.733 8.735 15.338 1.00 98.62 183 THR A N 1
ATOM 1467 C CA . THR A 1 183 ? -2.537 9.578 15.353 1.00 98.62 183 THR A CA 1
ATOM 1468 C C . THR A 1 183 ? -1.409 8.933 14.566 1.00 98.62 183 THR A C 1
ATOM 1470 O O . THR A 1 183 ? -1.187 7.725 14.633 1.00 98.62 183 THR A O 1
ATOM 1473 N N . VAL A 1 184 ? -0.684 9.759 13.817 1.00 98.69 184 VAL A N 1
ATOM 1474 C CA . VAL A 1 184 ? 0.509 9.377 13.064 1.00 98.69 184 VAL A CA 1
AT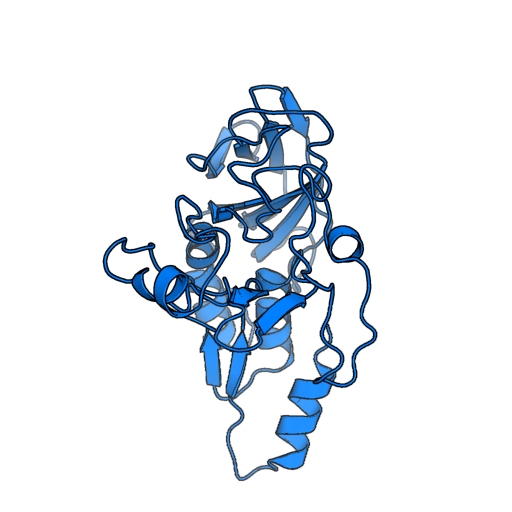OM 1475 C C . VAL A 1 184 ? 1.694 10.128 13.653 1.00 98.69 184 VAL A C 1
ATOM 1477 O O . VAL A 1 184 ? 1.717 11.359 13.657 1.00 98.69 184 VAL A O 1
ATOM 1480 N N . SER A 1 185 ? 2.680 9.390 14.150 1.00 98.50 185 SER A N 1
ATOM 1481 C CA . SER A 1 185 ? 3.925 9.924 14.692 1.00 98.50 185 SER A CA 1
ATOM 1482 C C . SER A 1 185 ? 5.093 9.569 13.782 1.00 98.50 185 SER A C 1
ATOM 1484 O O . SER A 1 185 ? 5.240 8.408 13.403 1.00 98.50 185 SER A O 1
ATOM 1486 N N . VAL A 1 186 ? 5.919 10.562 13.447 1.00 98.62 186 VAL A N 1
ATOM 1487 C CA . VAL A 1 186 ? 7.188 10.381 12.725 1.00 98.62 186 VAL A CA 1
ATOM 1488 C C . VAL A 1 186 ? 8.305 10.982 13.574 1.00 98.62 186 VAL A C 1
ATOM 1490 O O . VAL A 1 186 ? 8.324 12.193 13.814 1.00 98.62 186 VAL A O 1
ATOM 1493 N N . GLY A 1 187 ? 9.186 10.133 14.107 1.00 97.81 187 GLY A N 1
ATOM 1494 C CA . GLY A 1 187 ? 10.262 10.550 15.016 1.00 97.81 187 GLY A CA 1
ATOM 1495 C C . GLY A 1 187 ? 9.763 11.283 16.264 1.00 97.81 187 GLY A C 1
ATOM 1496 O O . GLY A 1 187 ? 10.385 12.241 16.710 1.00 97.81 187 GLY A O 1
ATOM 1497 N N . GLY A 1 188 ? 8.596 10.894 16.788 1.00 97.19 188 GLY A N 1
ATOM 1498 C CA . GLY A 1 188 ? 7.954 11.534 17.944 1.00 97.19 188 GLY A CA 1
ATOM 1499 C C . GLY A 1 188 ? 7.072 12.743 17.607 1.00 97.19 188 GLY A C 1
ATOM 1500 O O . GLY A 1 188 ? 6.268 13.161 18.441 1.00 97.19 188 GLY A O 1
ATOM 1501 N N . ASN A 1 189 ? 7.137 13.273 16.381 1.00 97.94 189 ASN A N 1
ATOM 1502 C CA . ASN A 1 189 ? 6.263 14.358 15.935 1.00 97.94 189 ASN A CA 1
ATOM 1503 C C . ASN A 1 189 ? 4.887 13.800 15.572 1.00 97.94 189 ASN A C 1
ATOM 1505 O O . ASN A 1 189 ? 4.728 13.163 14.530 1.00 97.94 189 ASN A O 1
ATOM 1509 N N . THR A 1 190 ? 3.904 14.047 16.435 1.00 98.06 190 THR A N 1
ATOM 1510 C CA . THR A 1 190 ? 2.569 13.444 16.342 1.00 98.06 190 THR A CA 1
ATOM 1511 C C . THR A 1 190 ? 1.575 14.378 15.662 1.00 98.06 190 THR A C 1
ATOM 1513 O O . THR A 1 190 ? 1.486 15.556 15.996 1.00 98.06 190 THR A O 1
ATOM 1516 N N . GLN A 1 191 ? 0.810 13.835 14.719 1.00 98.25 191 GLN A N 1
ATOM 1517 C CA . GLN A 1 191 ? -0.277 14.503 14.008 1.00 98.25 191 GLN A CA 1
ATOM 1518 C C . GLN A 1 191 ? -1.563 13.695 14.205 1.00 98.25 191 GLN A C 1
ATOM 1520 O O . GLN A 1 191 ? -1.532 12.465 14.139 1.00 98.25 191 GLN A O 1
ATOM 1525 N N . ILE A 1 192 ? -2.687 14.373 14.447 1.00 98.12 192 ILE A N 1
ATOM 1526 C CA . ILE A 1 192 ? -4.011 13.739 14.411 1.00 98.12 192 ILE A CA 1
ATOM 1527 C C . ILE A 1 192 ? -4.400 13.582 12.942 1.00 98.12 192 ILE A C 1
ATOM 1529 O O . ILE A 1 192 ? -4.285 14.531 12.167 1.00 98.12 192 ILE A O 1
ATOM 1533 N N . ALA A 1 193 ? -4.814 12.379 12.564 1.00 97.94 193 ALA A N 1
ATOM 1534 C CA . ALA A 1 193 ? -5.221 12.054 11.211 1.00 97.94 193 ALA A CA 1
ATOM 1535 C C . ALA A 1 193 ? -6.744 12.070 11.062 1.00 97.94 193 ALA A C 1
ATOM 1537 O O . ALA A 1 193 ? -7.477 11.813 12.017 1.00 97.94 193 ALA A O 1
ATOM 1538 N N . THR A 1 194 ? -7.199 12.301 9.833 1.00 96.94 194 THR A N 1
ATOM 1539 C CA . THR A 1 194 ? -8.614 12.256 9.458 1.00 96.94 194 THR A CA 1
ATOM 1540 C C . THR A 1 194 ? -8.838 11.110 8.481 1.00 96.94 194 THR A C 1
ATOM 1542 O O . THR A 1 194 ? -8.011 10.878 7.595 1.00 96.94 194 THR A O 1
ATOM 1545 N N . PHE A 1 195 ? -9.956 10.399 8.621 1.00 97.88 195 PHE A N 1
ATOM 1546 C CA . PHE A 1 195 ? -10.386 9.437 7.612 1.00 97.88 195 PHE A CA 1
ATOM 1547 C C . PHE A 1 195 ? -10.836 10.167 6.343 1.00 97.88 195 PHE A C 1
ATOM 1549 O O . PHE A 1 195 ? -11.623 11.110 6.400 1.00 97.88 195 PHE A O 1
ATOM 1556 N N . THR A 1 196 ? -10.331 9.732 5.193 1.00 96.00 196 THR A N 1
ATOM 1557 C CA . THR A 1 196 ? -10.696 10.256 3.868 1.00 96.00 196 THR A CA 1
ATOM 1558 C C . THR A 1 196 ? -11.434 9.230 3.016 1.00 96.00 196 THR A C 1
ATOM 1560 O O . THR A 1 196 ? -12.057 9.602 2.023 1.00 96.00 196 THR A O 1
ATOM 1563 N N . LYS A 1 197 ? -11.405 7.953 3.412 1.00 95.12 197 LYS A N 1
ATOM 1564 C CA . LYS A 1 197 ? -12.236 6.890 2.844 1.00 95.12 197 LYS A CA 1
ATOM 1565 C C . LYS A 1 197 ? -12.880 6.071 3.952 1.00 95.12 197 LYS A C 1
ATOM 1567 O O . LYS A 1 197 ? -12.290 5.869 5.015 1.00 95.12 197 LYS A O 1
ATOM 1572 N N . PHE A 1 198 ? -14.078 5.592 3.660 1.00 95.19 198 PHE A N 1
ATOM 1573 C CA . PHE A 1 198 ? -14.972 4.935 4.602 1.00 95.19 198 PHE A CA 1
ATOM 1574 C C . PHE A 1 198 ? -15.406 3.576 4.044 1.00 95.19 198 PHE A C 1
ATOM 1576 O O . PHE A 1 198 ? -15.381 3.402 2.822 1.00 95.19 198 PHE A O 1
ATOM 1583 N N . PRO A 1 199 ? -15.842 2.636 4.901 1.00 92.31 199 PRO A N 1
ATOM 1584 C CA . PRO A 1 199 ? -16.421 1.378 4.447 1.00 92.31 199 PRO A CA 1
ATOM 1585 C C . PRO A 1 199 ? -17.584 1.611 3.477 1.00 92.31 199 PRO A C 1
ATOM 1587 O O . PRO A 1 199 ? -18.313 2.594 3.605 1.00 92.31 199 PRO A O 1
ATOM 1590 N N . THR A 1 200 ? -17.830 0.669 2.563 1.00 86.00 200 THR A N 1
ATOM 1591 C CA . THR A 1 200 ? -18.971 0.727 1.627 1.00 86.00 200 THR A CA 1
ATOM 1592 C C . THR A 1 200 ? -20.321 0.836 2.346 1.00 86.00 200 THR A C 1
ATOM 1594 O O . THR A 1 200 ? -21.247 1.459 1.837 1.00 86.00 200 THR A O 1
ATOM 1597 N N . SER A 1 201 ? -20.429 0.276 3.554 1.00 88.19 201 SER A N 1
ATOM 1598 C CA . SER A 1 201 ? -21.599 0.397 4.433 1.00 88.19 201 SER A CA 1
ATOM 1599 C C . SER A 1 201 ? -21.779 1.788 5.058 1.00 88.19 201 SER A C 1
ATOM 1601 O O . SER A 1 201 ? -22.835 2.066 5.621 1.00 88.19 201 SER A O 1
ATOM 1603 N N . GLY A 1 202 ? -20.788 2.673 4.930 1.00 91.44 202 GLY A N 1
ATOM 1604 C CA . GLY A 1 202 ? -20.834 4.068 5.354 1.00 91.44 202 GLY A CA 1
ATOM 1605 C C . GLY A 1 202 ? -20.199 4.351 6.717 1.00 91.44 202 GLY A C 1
ATOM 1606 O O . GLY A 1 202 ? -19.683 3.473 7.409 1.00 91.44 202 GLY A O 1
ATOM 1607 N N . VAL A 1 203 ? -20.239 5.626 7.098 1.00 95.44 203 VAL A N 1
ATOM 1608 C CA . VAL A 1 203 ? -19.803 6.131 8.410 1.00 95.44 203 VAL A CA 1
ATOM 1609 C C . VAL A 1 203 ? -20.624 5.487 9.535 1.00 95.44 203 VAL A C 1
ATOM 1611 O O . VAL A 1 203 ? -21.813 5.218 9.373 1.00 95.44 203 VAL A O 1
ATOM 1614 N N . GLY A 1 204 ? -20.001 5.247 10.686 1.00 95.88 204 GLY A N 1
ATOM 1615 C CA . GLY A 1 204 ? -20.612 4.620 11.857 1.00 95.88 204 GLY A CA 1
ATOM 1616 C C . GLY A 1 204 ? -20.764 3.100 11.771 1.00 95.88 204 GLY A C 1
ATOM 1617 O O . GLY A 1 204 ? -21.367 2.515 12.669 1.00 95.88 204 GLY A O 1
ATOM 1618 N N . THR A 1 205 ? -20.237 2.452 10.729 1.00 95.44 205 THR A N 1
ATOM 1619 C CA . THR A 1 205 ? -20.405 1.010 10.495 1.00 95.44 205 THR A CA 1
ATOM 1620 C C . THR A 1 205 ? -19.095 0.236 10.624 1.00 95.44 205 THR A C 1
ATOM 1622 O O . THR A 1 205 ? -18.006 0.800 10.557 1.00 95.44 205 THR A O 1
ATOM 1625 N N . ALA A 1 206 ? -19.189 -1.080 10.814 1.00 95.38 206 ALA A N 1
ATOM 1626 C CA . ALA A 1 206 ? -18.004 -1.921 10.871 1.00 95.38 206 ALA A CA 1
ATOM 1627 C C . ALA A 1 206 ? -17.331 -2.016 9.493 1.00 95.38 206 ALA A C 1
ATOM 1629 O O . ALA A 1 206 ? -17.997 -2.254 8.485 1.00 95.38 206 ALA A O 1
ATOM 1630 N N . GLY A 1 207 ? -16.007 -1.881 9.448 1.00 95.81 207 GLY A N 1
ATOM 1631 C CA . GLY A 1 207 ? -15.245 -2.000 8.209 1.00 95.81 207 GLY A CA 1
ATOM 1632 C C . GLY A 1 207 ? -13.891 -1.305 8.250 1.00 95.81 207 GLY A C 1
ATOM 1633 O O . GLY A 1 207 ? -13.385 -0.950 9.315 1.00 95.81 207 GLY A O 1
ATOM 1634 N N . VAL A 1 208 ? -13.291 -1.143 7.070 1.00 96.44 208 VAL A N 1
ATOM 1635 C CA . VAL A 1 208 ? -11.976 -0.516 6.913 1.00 96.44 208 VAL A CA 1
ATOM 1636 C C . VAL A 1 208 ? -12.119 0.962 6.561 1.00 96.44 208 VAL A C 1
ATOM 1638 O O . VAL A 1 208 ? -12.685 1.323 5.534 1.00 96.44 208 VAL A O 1
ATOM 1641 N N . TYR A 1 209 ? -11.558 1.811 7.413 1.00 97.44 209 TYR A N 1
ATOM 1642 C CA . TYR A 1 209 ? -11.456 3.254 7.237 1.00 97.44 209 TYR A CA 1
ATOM 1643 C C . TYR A 1 209 ? -10.024 3.610 6.853 1.00 97.44 209 TYR A C 1
ATOM 1645 O O . TYR A 1 209 ? -9.087 3.054 7.423 1.00 97.44 209 TYR A O 1
ATOM 1653 N N . GLN A 1 210 ? -9.820 4.537 5.922 1.00 97.38 210 GLN A N 1
ATOM 1654 C CA . GLN A 1 210 ? -8.476 4.877 5.439 1.00 97.38 210 GLN A CA 1
ATOM 1655 C C . GLN A 1 210 ? -8.218 6.371 5.541 1.00 97.38 210 GLN A C 1
ATOM 1657 O O . GLN A 1 210 ? -9.131 7.195 5.463 1.00 97.38 210 GLN A O 1
ATOM 1662 N N . GLY A 1 211 ? -6.947 6.718 5.673 1.00 97.31 211 GLY A N 1
ATOM 1663 C CA . GLY A 1 211 ? -6.483 8.090 5.625 1.00 97.31 211 GLY A CA 1
ATOM 1664 C C . GLY A 1 211 ? -4.990 8.157 5.357 1.00 97.31 211 GLY A C 1
ATOM 1665 O O . GLY A 1 211 ? -4.299 7.147 5.202 1.00 97.31 211 GLY A O 1
ATOM 1666 N N . ALA A 1 212 ? -4.486 9.380 5.289 1.00 97.88 212 ALA A N 1
ATOM 1667 C CA . ALA A 1 212 ? -3.075 9.636 5.085 1.00 97.88 212 ALA A CA 1
ATOM 1668 C C . ALA A 1 212 ? -2.672 10.927 5.789 1.00 97.88 212 ALA A C 1
ATOM 1670 O O . ALA A 1 212 ? -3.485 11.837 5.959 1.00 97.88 212 ALA A O 1
ATOM 1671 N N . VAL A 1 213 ? -1.408 11.004 6.191 1.00 98.19 213 VAL A N 1
ATOM 1672 C CA . VAL A 1 213 ? -0.819 12.215 6.759 1.00 98.19 213 VAL A CA 1
ATOM 1673 C C . VAL A 1 213 ? 0.513 12.487 6.066 1.00 98.19 213 VAL A C 1
ATOM 1675 O O . VAL A 1 213 ? 1.364 11.594 6.056 1.00 98.19 213 VAL A O 1
ATOM 1678 N N . PRO A 1 214 ? 0.751 13.702 5.541 1.00 98.00 214 PRO A N 1
ATOM 1679 C CA . PRO A 1 214 ? 2.056 14.053 5.000 1.00 98.00 214 PRO A CA 1
ATOM 1680 C C . PRO A 1 214 ? 3.120 14.006 6.098 1.00 98.00 214 PRO A C 1
ATOM 1682 O O . PRO A 1 214 ? 2.968 14.598 7.178 1.00 98.00 214 PRO A O 1
ATOM 1685 N N . PHE A 1 215 ? 4.227 13.313 5.824 1.00 97.44 215 PHE A N 1
ATOM 1686 C CA . PHE A 1 215 ? 5.379 13.340 6.727 1.00 97.44 215 PHE A CA 1
ATOM 1687 C C . PHE A 1 215 ? 6.239 14.590 6.495 1.00 97.44 215 PHE A C 1
ATOM 1689 O O . PHE A 1 215 ? 6.856 15.085 7.438 1.00 97.44 215 PHE A O 1
ATOM 1696 N N . GLY A 1 216 ? 6.199 15.181 5.295 1.00 94.94 216 GLY A N 1
ATOM 1697 C CA . GLY A 1 216 ? 6.922 16.412 4.973 1.00 94.94 216 GLY A CA 1
ATOM 1698 C C . GLY A 1 216 ? 8.423 16.254 5.223 1.00 94.94 216 GLY A C 1
ATOM 1699 O O . GLY A 1 216 ? 9.055 15.357 4.682 1.00 94.94 216 GLY A O 1
ATOM 1700 N N . THR A 1 217 ? 8.996 17.102 6.075 1.00 95.25 217 THR A N 1
ATOM 1701 C CA . THR A 1 217 ? 10.419 17.037 6.452 1.00 95.25 217 THR A CA 1
ATOM 1702 C C . THR A 1 217 ? 10.696 16.189 7.698 1.00 95.25 217 THR A C 1
ATOM 1704 O O . THR A 1 217 ? 11.839 16.121 8.148 1.00 95.25 217 THR A O 1
ATOM 1707 N N . LYS A 1 218 ? 9.669 15.567 8.294 1.00 97.81 218 LYS A N 1
ATOM 1708 C CA . LYS A 1 218 ? 9.814 14.765 9.516 1.00 97.81 218 LYS A CA 1
ATOM 1709 C C . LYS A 1 218 ? 10.555 13.465 9.200 1.00 97.81 218 LYS A C 1
ATOM 1711 O O . LYS A 1 218 ? 10.268 12.805 8.206 1.00 97.81 218 L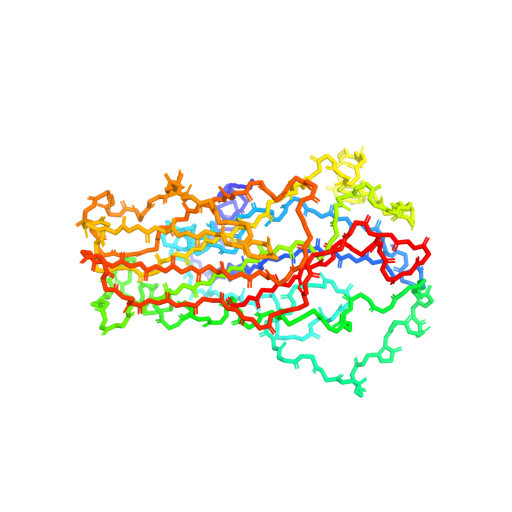YS A O 1
ATOM 1716 N N . THR A 1 219 ? 11.469 13.084 10.082 1.00 97.94 219 THR A N 1
ATOM 1717 C CA . THR A 1 219 ? 12.275 11.860 9.990 1.00 97.94 219 THR A CA 1
ATOM 1718 C C . THR A 1 219 ? 12.168 11.057 11.284 1.00 97.94 219 THR A C 1
ATOM 1720 O O . THR A 1 219 ? 11.736 11.579 12.310 1.00 97.94 219 THR A O 1
ATOM 1723 N N . GLY A 1 220 ? 12.555 9.785 11.243 1.00 98.06 220 GLY A N 1
ATOM 1724 C CA . GLY A 1 220 ? 12.525 8.858 12.371 1.00 98.06 220 GLY A CA 1
ATOM 1725 C C . GLY A 1 220 ? 11.406 7.825 12.280 1.00 98.06 220 GLY A C 1
ATOM 1726 O O . GLY A 1 220 ? 10.733 7.688 11.256 1.00 98.06 220 GLY A O 1
ATOM 1727 N N . ASP A 1 221 ? 11.243 7.063 13.358 1.00 98.19 221 ASP A N 1
ATOM 1728 C CA . ASP A 1 221 ? 10.320 5.929 13.412 1.00 98.19 221 ASP A CA 1
ATOM 1729 C C . ASP A 1 221 ? 8.874 6.347 13.145 1.00 98.19 221 ASP A C 1
ATOM 1731 O O . ASP A 1 221 ? 8.407 7.372 13.650 1.00 98.19 221 ASP A O 1
ATOM 1735 N N . VAL A 1 222 ? 8.163 5.514 12.382 1.00 98.50 222 VAL A N 1
ATOM 1736 C CA . VAL A 1 222 ? 6.742 5.697 12.088 1.00 98.50 222 VAL A CA 1
ATOM 1737 C C . VAL A 1 222 ? 5.904 4.869 13.053 1.00 98.50 222 VAL A C 1
ATOM 1739 O O . VAL A 1 222 ? 6.077 3.652 13.178 1.00 98.50 222 VAL A O 1
ATOM 1742 N N . VAL A 1 223 ? 4.967 5.534 13.723 1.00 98.62 223 VAL A N 1
ATOM 1743 C CA . VAL A 1 223 ? 3.997 4.908 14.621 1.00 98.62 223 VAL A CA 1
ATOM 1744 C C . VAL A 1 223 ? 2.606 5.431 14.298 1.00 98.62 223 VAL A C 1
ATOM 1746 O O . VAL A 1 223 ? 2.351 6.625 14.428 1.00 98.62 223 VAL A O 1
ATOM 1749 N N . VAL A 1 224 ? 1.694 4.534 13.931 1.00 98.69 224 VAL A N 1
ATOM 1750 C CA . VAL A 1 224 ? 0.268 4.849 13.791 1.00 98.69 224 VAL A CA 1
ATOM 1751 C C . VAL A 1 224 ? -0.482 4.230 14.957 1.00 98.69 224 VAL A C 1
ATOM 1753 O O . VAL A 1 224 ? -0.356 3.033 15.219 1.00 98.69 224 VAL A O 1
ATOM 1756 N N . THR A 1 225 ? -1.242 5.049 15.672 1.00 98.62 225 THR A N 1
ATOM 1757 C CA . THR A 1 225 ? -1.985 4.648 16.866 1.00 98.62 225 THR A CA 1
ATOM 1758 C C . THR A 1 225 ? -3.458 4.932 16.656 1.00 98.62 225 THR A C 1
ATOM 1760 O O . THR A 1 225 ? -3.817 6.016 16.208 1.00 98.62 225 THR A O 1
ATOM 1763 N N . VAL A 1 226 ? -4.304 3.972 17.010 1.00 98.75 226 VAL A N 1
ATOM 1764 C CA . VAL A 1 226 ? -5.754 4.138 17.028 1.00 98.75 226 VAL A CA 1
ATOM 1765 C C . VAL A 1 226 ? -6.220 4.029 18.468 1.00 98.75 226 VAL A C 1
ATOM 1767 O O . VAL A 1 226 ? -5.924 3.042 19.152 1.00 98.75 226 VAL A O 1
ATOM 1770 N N . THR A 1 227 ? -6.942 5.041 18.931 1.00 98.69 227 THR A N 1
ATOM 1771 C CA . THR A 1 227 ? -7.584 5.042 20.244 1.00 98.69 227 THR A CA 1
ATOM 1772 C C . THR A 1 227 ? -9.094 5.159 20.100 1.00 98.69 227 THR A C 1
ATOM 1774 O O . THR A 1 227 ? -9.572 5.789 19.162 1.00 98.69 227 THR A O 1
ATOM 1777 N N . ARG A 1 228 ? -9.842 4.570 21.037 1.00 98.00 228 ARG A N 1
ATOM 1778 C CA . ARG A 1 228 ? -11.279 4.807 21.217 1.00 98.00 228 ARG A CA 1
ATOM 1779 C C . ARG A 1 228 ? -11.523 5.347 22.614 1.00 98.00 228 ARG A C 1
ATOM 1781 O O . ARG A 1 228 ? -11.079 4.730 23.581 1.00 98.00 228 ARG A O 1
ATOM 1788 N N . ALA A 1 229 ? -12.201 6.489 22.725 1.00 97.25 229 ALA A N 1
ATOM 1789 C CA . ALA A 1 229 ? -12.441 7.156 24.009 1.00 97.25 229 ALA A CA 1
ATOM 1790 C C . ALA A 1 229 ? -11.148 7.301 24.851 1.00 97.25 229 ALA A C 1
ATOM 1792 O O . ALA A 1 229 ? -11.136 7.103 26.063 1.00 97.25 229 ALA A O 1
ATOM 1793 N N . GLY A 1 230 ? -10.022 7.583 24.180 1.00 96.38 230 GLY A N 1
ATOM 1794 C CA . GLY A 1 230 ? -8.694 7.720 24.794 1.00 96.38 230 GLY A CA 1
ATOM 1795 C C . GLY A 1 230 ? -7.946 6.409 25.081 1.00 96.38 230 GLY A C 1
ATOM 1796 O O . GLY A 1 230 ? -6.752 6.453 25.369 1.00 96.38 230 GLY A O 1
ATOM 1797 N N . MET A 1 231 ? -8.587 5.247 24.950 1.00 97.88 231 MET A N 1
ATOM 1798 C CA . MET A 1 231 ? -7.963 3.940 25.172 1.00 97.88 231 MET A CA 1
ATOM 1799 C C . MET A 1 231 ? -7.326 3.404 23.893 1.00 97.88 231 MET A C 1
ATOM 1801 O O . MET A 1 231 ? -7.948 3.422 22.835 1.00 97.88 231 MET A O 1
ATOM 1805 N N . LEU A 1 232 ? -6.094 2.900 23.983 1.00 98.25 232 LEU A N 1
ATOM 1806 C CA . LEU A 1 232 ? -5.410 2.254 22.862 1.00 98.25 232 LEU A CA 1
ATOM 1807 C C . LEU A 1 232 ? -6.172 1.003 22.408 1.00 98.25 232 LEU A C 1
ATOM 1809 O O . LEU A 1 232 ? -6.342 0.081 23.202 1.00 98.25 232 LEU A O 1
ATOM 1813 N N . ILE A 1 233 ? -6.557 0.955 21.130 1.00 97.81 233 ILE A N 1
ATOM 1814 C CA . ILE A 1 233 ? -7.203 -0.221 20.526 1.00 97.81 233 ILE A CA 1
ATOM 1815 C C . ILE A 1 233 ? -6.326 -0.901 19.474 1.00 97.81 233 ILE A C 1
ATOM 1817 O O . ILE A 1 233 ? -6.332 -2.123 19.382 1.00 97.81 233 ILE A O 1
ATOM 1821 N N . ALA A 1 234 ? -5.512 -0.149 18.725 1.00 98.12 234 ALA A N 1
ATOM 1822 C CA . ALA A 1 234 ? -4.602 -0.727 17.738 1.00 98.12 234 ALA A CA 1
ATOM 1823 C C . ALA A 1 234 ? -3.351 0.134 17.521 1.00 98.12 234 ALA A C 1
ATOM 1825 O O . ALA A 1 234 ? -3.369 1.353 17.699 1.00 98.12 234 ALA A O 1
ATOM 1826 N N . LYS A 1 235 ? -2.250 -0.505 17.107 1.00 98.19 235 LYS A N 1
ATOM 1827 C CA . LYS A 1 235 ? -0.974 0.159 16.801 1.00 98.19 235 LYS A CA 1
ATOM 1828 C C . LYS A 1 235 ? -0.260 -0.503 15.618 1.00 98.19 235 LYS A C 1
ATOM 1830 O O . LYS A 1 235 ? -0.138 -1.727 15.578 1.00 98.19 235 LYS A O 1
ATOM 1835 N N . ALA A 1 236 ? 0.267 0.300 14.696 1.00 98.00 236 ALA A N 1
ATOM 1836 C CA . ALA A 1 236 ? 1.205 -0.120 13.654 1.00 98.00 236 ALA A CA 1
ATOM 1837 C C . ALA A 1 236 ? 2.556 0.574 13.875 1.00 98.00 236 ALA A C 1
ATOM 1839 O O . ALA A 1 236 ? 2.622 1.794 14.017 1.00 98.00 236 ALA A O 1
ATOM 1840 N N . SER A 1 237 ? 3.632 -0.211 13.952 1.00 97.31 237 SER A N 1
ATOM 1841 C CA . SER A 1 237 ? 5.003 0.265 14.187 1.00 97.31 237 SER A CA 1
ATOM 1842 C C . SER A 1 237 ? 6.024 -0.828 13.853 1.00 97.31 237 SER A C 1
ATOM 1844 O O . SER A 1 237 ? 5.644 -1.985 13.675 1.00 97.31 237 SER A O 1
ATOM 1846 N N . GLY A 1 238 ? 7.317 -0.489 13.851 1.00 93.31 238 GLY A N 1
ATOM 1847 C CA . GLY A 1 238 ? 8.416 -1.459 13.723 1.00 93.31 238 GLY A CA 1
ATOM 1848 C C . GLY A 1 238 ? 9.012 -1.589 12.318 1.00 93.31 238 GLY A C 1
ATOM 1849 O O . GLY A 1 238 ? 9.724 -2.555 12.048 1.00 93.31 238 GLY A O 1
ATOM 1850 N N . GLY A 1 239 ? 8.712 -0.643 11.427 1.00 93.31 239 GLY A N 1
ATOM 1851 C CA . GLY A 1 239 ? 9.400 -0.482 10.147 1.00 93.31 239 GLY A CA 1
ATOM 1852 C C . GLY A 1 239 ? 10.636 0.408 10.254 1.00 93.31 239 GLY A C 1
ATOM 1853 O O . GLY A 1 239 ? 10.824 1.058 11.282 1.00 93.31 239 GLY A O 1
ATOM 1854 N N . PRO A 1 240 ? 11.462 0.475 9.195 1.00 95.31 240 PRO A N 1
ATOM 1855 C CA . PRO A 1 240 ? 12.512 1.483 9.088 1.00 95.31 240 PRO A CA 1
ATOM 1856 C C . PRO A 1 240 ? 11.948 2.894 9.267 1.00 95.31 240 PRO A C 1
ATOM 1858 O O . PRO A 1 240 ? 10.891 3.211 8.716 1.00 95.31 240 PRO A O 1
ATOM 1861 N N . GLY A 1 241 ? 12.651 3.746 10.009 1.00 96.62 241 GLY A N 1
ATOM 1862 C CA . GLY A 1 241 ? 12.290 5.155 10.120 1.00 96.62 241 GLY A CA 1
ATOM 1863 C C . GLY A 1 241 ? 12.405 5.893 8.785 1.00 96.62 241 GLY A C 1
ATOM 1864 O O . GLY A 1 241 ? 13.175 5.501 7.906 1.00 96.62 241 GLY A O 1
ATOM 1865 N N . ILE A 1 242 ? 11.645 6.978 8.645 1.00 97.75 242 ILE A N 1
ATOM 1866 C CA . ILE A 1 242 ? 11.758 7.885 7.500 1.00 97.75 242 ILE A CA 1
ATOM 1867 C C . ILE A 1 242 ? 13.080 8.657 7.608 1.00 97.75 242 ILE A C 1
ATOM 1869 O O . ILE A 1 242 ? 13.419 9.168 8.673 1.00 97.75 242 ILE A O 1
ATOM 1873 N N . SER A 1 243 ? 13.822 8.777 6.513 1.00 96.31 243 SER A N 1
ATOM 1874 C CA . SER A 1 243 ? 15.056 9.558 6.407 1.00 96.31 243 SER A CA 1
ATOM 1875 C C . SER A 1 243 ? 14.946 10.581 5.275 1.00 96.31 243 SER A C 1
ATOM 1877 O O . SER A 1 243 ? 14.270 10.356 4.275 1.00 96.31 243 SER A O 1
ATOM 1879 N N . ALA A 1 244 ? 15.633 11.716 5.421 1.00 95.06 244 ALA A N 1
ATOM 1880 C CA . ALA A 1 244 ? 15.698 12.746 4.382 1.00 95.06 244 ALA A CA 1
ATOM 1881 C C . ALA A 1 244 ? 16.556 12.322 3.173 1.00 95.06 244 ALA A C 1
ATOM 1883 O O . ALA A 1 244 ? 16.451 12.917 2.105 1.00 95.06 244 ALA A O 1
ATOM 1884 N N . THR A 1 245 ? 17.405 11.305 3.339 1.00 91.06 245 THR A N 1
ATOM 1885 C CA . THR A 1 245 ? 18.311 10.778 2.311 1.00 91.06 245 THR A CA 1
ATOM 1886 C C . THR A 1 245 ? 18.037 9.301 2.068 1.00 91.06 245 THR A C 1
ATOM 1888 O O . THR A 1 245 ? 17.766 8.571 3.022 1.00 91.06 245 THR A O 1
ATOM 1891 N N . CYS A 1 246 ? 18.133 8.846 0.816 1.00 87.94 246 CYS A N 1
ATOM 1892 C CA . CYS A 1 246 ? 17.964 7.429 0.502 1.00 87.94 246 CYS A CA 1
ATOM 1893 C C . CYS A 1 246 ? 19.214 6.596 0.837 1.00 87.94 246 CYS A C 1
ATOM 1895 O O . CYS A 1 246 ? 20.348 7.075 0.811 1.00 87.94 246 CYS A O 1
ATOM 1897 N N . VAL A 1 247 ? 19.003 5.304 1.100 1.00 75.75 247 VAL A N 1
ATOM 1898 C CA . VAL A 1 247 ? 20.069 4.307 1.268 1.00 75.75 247 VAL A CA 1
ATOM 1899 C C . VAL A 1 247 ? 20.476 3.783 -0.115 1.00 75.75 247 VAL A C 1
ATOM 1901 O O . VAL A 1 247 ? 20.057 2.703 -0.528 1.00 75.75 247 VAL A O 1
ATOM 1904 N N . GLY A 1 248 ? 21.228 4.570 -0.887 1.00 81.50 248 GLY A N 1
ATOM 1905 C CA . GLY A 1 248 ? 21.708 4.147 -2.206 1.00 81.50 248 GLY A CA 1
ATOM 1906 C C . GLY A 1 248 ? 22.082 5.287 -3.149 1.00 81.50 248 GLY A C 1
ATOM 1907 O O . GLY A 1 248 ? 22.152 6.447 -2.760 1.00 81.50 248 GLY A O 1
ATOM 1908 N N . ILE A 1 249 ? 22.333 4.924 -4.408 1.00 87.88 249 ILE A N 1
ATOM 1909 C CA . ILE A 1 249 ? 22.654 5.864 -5.497 1.00 87.88 249 ILE A CA 1
ATOM 1910 C C . ILE A 1 249 ? 21.426 6.261 -6.331 1.00 87.88 249 ILE A C 1
ATOM 1912 O O . ILE A 1 249 ? 21.511 7.156 -7.169 1.00 87.88 249 ILE A O 1
ATOM 1916 N N . VAL A 1 250 ? 20.292 5.585 -6.118 1.00 94.94 250 VAL A N 1
ATOM 1917 C CA . VAL A 1 250 ? 19.017 5.823 -6.805 1.00 94.94 250 VAL A CA 1
ATOM 1918 C C . VAL A 1 250 ? 17.853 5.687 -5.826 1.00 94.94 250 VAL A C 1
ATOM 1920 O O . VAL A 1 250 ? 17.973 5.034 -4.787 1.00 94.94 250 VAL A O 1
ATOM 1923 N N . GLN A 1 251 ? 16.721 6.286 -6.175 1.00 95.88 251 GLN A N 1
ATOM 1924 C CA . GLN A 1 251 ? 15.495 6.230 -5.397 1.00 95.88 251 GLN A CA 1
ATOM 1925 C C . GLN A 1 251 ? 14.962 4.795 -5.310 1.00 95.88 251 GLN A C 1
ATOM 1927 O O . GLN A 1 251 ? 14.832 4.092 -6.313 1.00 95.88 251 GLN A O 1
ATOM 1932 N N . ASN A 1 252 ? 14.612 4.378 -4.093 1.00 96.38 252 ASN A N 1
ATOM 1933 C CA . ASN A 1 252 ? 13.821 3.179 -3.868 1.00 96.38 252 ASN A CA 1
ATOM 1934 C C . ASN A 1 252 ? 12.338 3.570 -3.809 1.00 96.38 252 ASN A C 1
ATOM 1936 O O . ASN A 1 252 ? 11.915 4.235 -2.862 1.00 96.38 252 ASN A O 1
ATOM 1940 N N . TRP A 1 253 ? 11.567 3.156 -4.814 1.00 97.38 253 TRP A N 1
ATOM 1941 C CA . TRP A 1 253 ? 10.127 3.413 -4.897 1.00 97.38 253 TRP A CA 1
ATOM 1942 C C . TRP A 1 253 ? 9.275 2.300 -4.274 1.00 97.38 253 TRP A C 1
ATOM 1944 O O . TRP A 1 253 ? 8.052 2.354 -4.354 1.00 97.38 253 TRP A O 1
ATOM 1954 N N . ASN A 1 254 ? 9.896 1.289 -3.665 1.00 97.38 254 ASN A N 1
ATOM 1955 C CA . ASN A 1 254 ? 9.207 0.318 -2.829 1.00 97.38 254 ASN A CA 1
ATOM 1956 C C . ASN A 1 254 ? 8.804 0.958 -1.486 1.00 97.38 254 ASN A C 1
ATOM 1958 O O . ASN A 1 254 ? 9.320 2.010 -1.094 1.00 97.38 254 ASN A O 1
ATOM 1962 N N . VAL A 1 255 ? 7.883 0.320 -0.773 1.00 97.12 255 VAL A N 1
ATOM 1963 C CA . VAL A 1 255 ? 7.298 0.843 0.461 1.00 97.12 255 VAL A CA 1
ATOM 1964 C C . VAL A 1 255 ? 7.550 -0.082 1.642 1.00 97.12 255 VAL A C 1
ATOM 1966 O O . VAL A 1 255 ? 7.847 -1.264 1.522 1.00 97.12 255 VAL A O 1
ATOM 1969 N N . VAL A 1 256 ? 7.425 0.482 2.831 1.00 97.19 256 VAL A N 1
ATOM 1970 C CA . VAL A 1 256 ? 7.306 -0.270 4.074 1.00 97.19 256 VAL A CA 1
ATOM 1971 C C . VAL A 1 256 ? 5.816 -0.390 4.370 1.00 97.19 256 VAL A C 1
ATOM 1973 O O . VAL A 1 256 ? 5.141 0.632 4.356 1.00 97.19 256 VAL A O 1
ATOM 1976 N N . ALA A 1 257 ? 5.306 -1.586 4.678 1.00 97.25 257 ALA A N 1
ATOM 1977 C CA . ALA A 1 257 ? 3.943 -1.800 5.173 1.00 97.25 257 ALA A CA 1
ATOM 1978 C C . ALA A 1 257 ? 3.932 -2.577 6.506 1.00 97.25 257 ALA A C 1
ATOM 1980 O O . ALA A 1 257 ? 4.438 -3.705 6.604 1.00 97.25 257 ALA A O 1
ATOM 1981 N N . LEU A 1 258 ? 3.320 -1.980 7.533 1.00 92.31 258 LEU A N 1
ATOM 1982 C CA . LEU A 1 258 ? 3.381 -2.364 8.949 1.00 92.31 258 LEU A CA 1
ATOM 1983 C C . LEU A 1 258 ? 2.055 -2.815 9.531 1.00 92.31 258 LEU A C 1
ATOM 1985 O O . LEU A 1 258 ? 1.015 -2.150 9.356 1.00 92.31 258 LEU A O 1
#

Sequence (258 aa):
MTTQPDQEFQTALGADKSYMMPVSPWFFTNLPGFNKNWLWRSDGLWDLRWEQVMEIQPEFVEILTWNDWGESNYINKVRQKELALFTSANAAINYAINMPHKGWLKFLPFYIAQYKAGGVAPLVTEEKVAAYYRPHPATACPSGGTTGNNRNFGQIEVPPEQLVEDNVFFAALLVSDADVTVTVSVGGNTQIATFTKFPTSGVGTAGVYQGAVPFGTKTGDVVVTVTRAGMLIAKASGGPGISATCVGIVQNWNVVAL

Radius of gyration: 18.63 Å; chains: 1; bounding box: 44×37×49 Å

Organism: NCBI:txid330526

pLDDT: mean 96.03, std 2.77, range [75.75, 98.75]

Secondary structure (DSSP, 8-state):
--SHHHHHHHHHH-TTS--EEEE-S--EEEEGGGTEEEE---TTHHHHHHHHHHHH--SEEEES-SS-TTTT---SPP-GGG-HHHHHTT-SS-TTTT--BGGGGTTHHHHHHHHHTTTPPPP--S-EEEEEE-SS-TTSS--TTPEES-GGGTPPPB-GGGG--SEEEEEEEES--TTEEEEEEETTEEEEE-EEE--TT-TTSSEEEEEEEE-TT--B-EEEEEEETTEEEEEE--SPPB-SS-SSSS-----EE-

InterPro domains:
  IPR005197 Glycoside hydrolase family 71 [PF03659] (1-234)
  IPR005197 Glycoside hydrolase family 71 [cd11577] (1-118)

Foldseek 3Di:
DDCVVVVVVDVVQPPPDFGEAEAFQFFAADQVLVPDFAGEQRVVRRVVSLLSCLVSLGPHYHQPDCDPQRGLRHQHDDDPVPQCSCVNSVPQDSLSPLAHNPLSVPCVVQSVVCSVVSNDGDDDPAKEKKKKFALEQPVQAAASPYWHDDCVVVDDTDRVNVSDAQKIKMKMFDQACAQKWKWKDAQNNIDIWDFPDDRPVDHGHGGITITIDHCDQGWHWIKIFMDHNNHTRYIDTDGGIRDHHDPGNHDNPHMHMD